Protein AF-A0A4U8Z6E1-F1 (afdb_monomer_lite)

Radius of gyration: 26.39 Å; chains: 1; bounding box: 60×48×76 Å

Foldseek 3Di:
DDPDDDCVPDDDPPVPPDPCDPDPDFDFFDQDPVRDGHGPDDDPCNCPPPPCPPPAACDPPRPVHNDRCAPVPPDDAQEDEAFFAALQVLQVVVVVVVVVPHFAYEFDEWPCLQQLHACPPPVCVVTARHRGYHDNDLVRLLSNCPPPQPVRGYYHYPHDNNCQRVVVSNLVSNPDDDDDPDDDPDDDPPVPPDDDDRDPDDDDDPDDDPCPPPVDDDDDDPDDDDDDDDDPPPDPDPPDDDDD

Secondary structure (DSSP, 8-state):
------GGG----GGGPPP------PPPPEEPTTS-EE-S---GGGGTT-TTTT--TTSTT-TT-SSTTGGGTSPPP-EEEE--S-HHHHHHHHHHHHHTT--EEEEEBPHHHHHT--TT-TTTTTTTTTSSB---SHHHHHHHTTT--GGGSEEEEE-STTHHHHHHHHHHHHS-SS----------TTTTS------S-----SS---GGG-SS---PPPS---------------------

Structure (mmCIF, N/CA/C/O backbone):
data_AF-A0A4U8Z6E1-F1
#
_entry.id   AF-A0A4U8Z6E1-F1
#
loop_
_atom_site.group_PDB
_atom_site.id
_atom_site.type_symbol
_atom_site.label_atom_id
_atom_site.label_alt_id
_atom_site.label_comp_id
_atom_site.label_asym_id
_atom_site.label_entity_id
_atom_site.label_seq_id
_atom_site.pdbx_PDB_ins_code
_atom_site.Cartn_x
_atom_site.Cartn_y
_atom_site.Cartn_z
_atom_site.occupancy
_atom_site.B_iso_or_equiv
_atom_site.auth_seq_id
_atom_site.auth_comp_id
_atom_site.auth_asym_id
_atom_site.auth_atom_id
_atom_site.pdbx_PDB_model_num
ATOM 1 N N . MET A 1 1 ? -11.909 17.102 -27.130 1.00 41.12 1 MET A N 1
ATOM 2 C CA . MET A 1 1 ? -11.230 16.723 -28.389 1.00 41.12 1 MET A CA 1
ATOM 3 C C . MET A 1 1 ? -9.791 16.373 -28.060 1.00 41.12 1 MET A C 1
ATOM 5 O O . MET A 1 1 ? -9.014 17.256 -27.719 1.00 41.12 1 MET A O 1
ATOM 9 N N . THR A 1 2 ? -9.479 15.080 -28.019 1.00 47.12 2 THR A N 1
ATOM 10 C CA . THR A 1 2 ? -8.192 14.560 -27.543 1.00 47.12 2 THR A CA 1
ATOM 11 C C . THR A 1 2 ? -7.113 14.842 -28.587 1.00 47.12 2 THR A C 1
ATOM 13 O O . THR A 1 2 ? -7.215 14.415 -29.730 1.00 47.12 2 THR A O 1
ATOM 16 N N . ARG A 1 3 ? -6.101 15.616 -28.194 1.00 62.72 3 ARG A N 1
ATOM 17 C CA . ARG A 1 3 ? -5.044 16.192 -29.042 1.00 62.72 3 ARG A CA 1
ATOM 18 C C . ARG A 1 3 ? -3.904 15.199 -29.331 1.00 62.72 3 ARG A C 1
ATOM 20 O O . ARG A 1 3 ? -2.751 15.609 -29.402 1.00 62.72 3 ARG A O 1
ATOM 27 N N . ILE A 1 4 ? -4.199 13.901 -29.410 1.00 65.69 4 ILE A N 1
ATOM 28 C CA . ILE A 1 4 ? -3.170 12.873 -29.619 1.00 65.69 4 ILE A CA 1
ATOM 29 C C . ILE A 1 4 ? -2.977 12.706 -31.131 1.00 65.69 4 ILE A C 1
ATOM 31 O O . ILE A 1 4 ? -3.948 12.386 -31.817 1.00 65.69 4 ILE A O 1
ATOM 35 N N . PRO A 1 5 ? -1.770 12.954 -31.671 1.00 70.81 5 PRO A N 1
ATOM 36 C CA . PRO A 1 5 ? -1.500 12.754 -33.087 1.00 70.81 5 PRO A CA 1
ATOM 37 C C . PRO A 1 5 ? -1.670 11.282 -33.466 1.00 70.81 5 PRO A C 1
ATOM 39 O O . PRO A 1 5 ? -1.197 10.395 -32.758 1.00 70.81 5 PRO A O 1
ATOM 42 N N . ASP A 1 6 ? -2.317 11.028 -34.600 1.00 71.94 6 ASP A N 1
ATOM 43 C CA . ASP A 1 6 ? -2.354 9.701 -35.203 1.00 71.94 6 ASP A CA 1
ATOM 44 C C . ASP A 1 6 ? -1.030 9.437 -35.934 1.00 71.94 6 ASP A C 1
ATOM 46 O O . ASP A 1 6 ? -0.724 10.048 -36.961 1.00 71.94 6 ASP A O 1
ATOM 50 N N . PHE A 1 7 ? -0.220 8.545 -35.369 1.00 74.81 7 PHE A N 1
ATOM 51 C CA . PHE A 1 7 ? 1.086 8.177 -35.909 1.00 74.81 7 PHE A CA 1
ATOM 52 C C . PHE A 1 7 ? 1.013 7.062 -36.961 1.00 74.81 7 PHE A C 1
ATOM 54 O O . PHE A 1 7 ? 2.020 6.795 -37.611 1.00 74.81 7 PHE A O 1
ATOM 61 N N . SER A 1 8 ? -0.157 6.454 -37.193 1.00 73.19 8 SER A N 1
ATOM 62 C CA . SER A 1 8 ? -0.330 5.429 -38.235 1.00 73.19 8 SER A CA 1
ATOM 63 C C . SER A 1 8 ? -0.250 6.003 -39.657 1.00 73.19 8 SER A C 1
ATOM 65 O O . SER A 1 8 ? 0.086 5.294 -40.602 1.00 73.19 8 SER A O 1
ATOM 67 N N . THR A 1 9 ? -0.499 7.306 -39.806 1.00 74.31 9 THR A N 1
ATOM 68 C CA . THR A 1 9 ? -0.493 8.023 -41.093 1.00 74.31 9 THR A CA 1
ATOM 69 C C . THR A 1 9 ? 0.794 8.813 -41.345 1.00 74.31 9 THR A C 1
ATOM 71 O O . THR A 1 9 ? 0.994 9.364 -42.430 1.00 74.31 9 THR A O 1
ATOM 74 N N . ARG A 1 10 ? 1.705 8.872 -40.365 1.00 68.38 10 ARG A N 1
ATOM 75 C CA . ARG A 1 10 ? 2.970 9.611 -40.460 1.00 68.38 10 ARG A CA 1
ATOM 76 C C . ARG A 1 10 ? 4.064 8.696 -41.014 1.00 68.38 10 ARG A C 1
ATOM 78 O O . ARG A 1 10 ? 4.597 7.854 -40.300 1.00 68.38 10 ARG A O 1
ATOM 85 N N . ARG A 1 11 ? 4.444 8.890 -42.282 1.00 64.62 11 ARG A N 1
ATOM 86 C CA . ARG A 1 11 ? 5.653 8.269 -42.848 1.00 64.62 11 ARG A CA 1
ATOM 87 C C . ARG A 1 11 ? 6.895 8.830 -42.150 1.00 64.62 11 ARG A C 1
ATOM 89 O O . ARG A 1 11 ? 7.181 10.020 -42.254 1.00 64.62 11 ARG A O 1
ATOM 96 N N . LEU A 1 12 ? 7.621 7.971 -41.438 1.00 62.66 12 LEU A N 1
ATOM 97 C CA . LEU A 1 12 ? 8.979 8.251 -40.981 1.00 62.66 12 LEU A CA 1
ATOM 98 C C . LEU A 1 12 ? 9.920 8.012 -42.169 1.00 62.66 12 LEU A C 1
ATOM 100 O O . LEU A 1 12 ? 10.155 6.866 -42.545 1.00 62.66 12 LEU A O 1
ATOM 104 N N . ASP A 1 13 ? 10.444 9.075 -42.779 1.00 58.69 13 ASP A N 1
ATOM 105 C CA . ASP A 1 13 ? 11.468 8.973 -43.829 1.00 58.69 13 ASP A CA 1
ATOM 106 C C . ASP A 1 13 ? 12.838 8.650 -43.205 1.00 58.69 13 ASP A C 1
ATOM 108 O O . ASP A 1 13 ? 13.747 9.477 -43.149 1.00 58.69 13 ASP A O 1
ATOM 112 N N . ILE A 1 14 ? 12.996 7.413 -42.725 1.00 60.31 14 ILE A N 1
ATOM 113 C CA . ILE A 1 14 ? 14.262 6.897 -42.166 1.00 60.31 14 ILE A CA 1
ATOM 114 C C . ILE A 1 14 ? 15.327 6.729 -43.272 1.00 60.31 14 ILE A C 1
ATOM 116 O O . ILE A 1 14 ? 16.522 6.663 -43.004 1.00 60.31 14 ILE A O 1
ATOM 120 N N . ALA A 1 15 ? 14.907 6.724 -44.543 1.00 54.28 15 ALA A N 1
ATOM 121 C CA . ALA A 1 15 ? 15.772 6.539 -45.709 1.00 54.28 15 ALA A CA 1
ATOM 122 C C . ALA A 1 15 ? 16.702 7.732 -46.013 1.00 54.28 15 ALA A C 1
ATOM 124 O O . ALA A 1 15 ? 17.570 7.621 -46.875 1.00 54.28 15 ALA A O 1
ATOM 125 N N . LYS A 1 16 ? 16.549 8.865 -45.311 1.00 51.25 16 LYS A N 1
ATOM 126 C CA . LYS A 1 16 ? 17.461 10.018 -45.389 1.00 51.25 16 LYS A CA 1
ATOM 127 C C . LYS A 1 16 ? 18.430 10.092 -44.204 1.00 51.25 16 LYS A C 1
ATOM 129 O O . LYS A 1 16 ? 18.938 11.167 -43.892 1.00 51.25 16 LYS A O 1
ATOM 134 N N . ALA A 1 17 ? 18.700 8.967 -43.541 1.00 52.59 17 ALA A N 1
ATOM 135 C 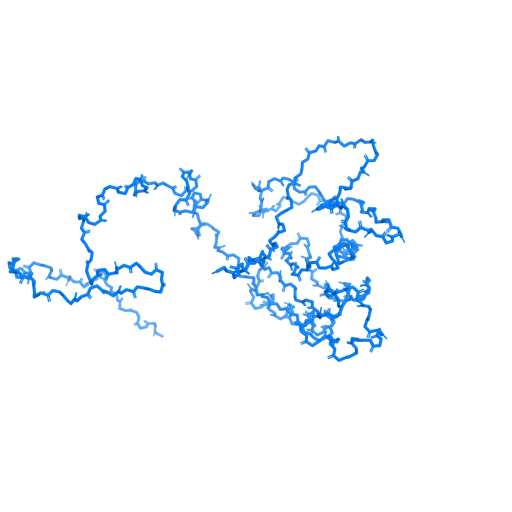CA . ALA A 1 17 ? 19.877 8.860 -42.693 1.00 52.59 17 ALA A CA 1
ATOM 136 C C . ALA A 1 17 ? 21.114 9.036 -43.586 1.00 52.59 17 ALA A C 1
ATOM 138 O O . ALA A 1 17 ? 21.318 8.282 -44.538 1.00 52.59 17 ALA A O 1
ATOM 139 N N . ALA A 1 18 ? 21.898 10.081 -43.316 1.00 52.03 18 ALA A N 1
ATOM 140 C CA . ALA A 1 18 ? 23.203 10.271 -43.932 1.00 52.03 18 ALA A CA 1
ATOM 141 C C . ALA A 1 18 ? 24.018 8.963 -43.833 1.00 52.03 18 ALA A C 1
ATOM 143 O O . ALA A 1 18 ? 23.818 8.210 -42.871 1.00 52.03 18 ALA A O 1
ATOM 144 N N . PRO A 1 19 ? 24.937 8.675 -44.781 1.00 53.16 19 PRO A N 1
ATOM 145 C CA . PRO A 1 19 ? 25.888 7.579 -44.599 1.00 53.16 19 PRO A CA 1
ATOM 146 C C . PRO A 1 19 ? 26.507 7.709 -43.208 1.00 53.16 19 PRO A C 1
ATOM 148 O O . PRO A 1 19 ? 26.670 8.838 -42.746 1.00 53.16 19 PRO A O 1
ATOM 151 N N . ALA A 1 20 ? 26.801 6.581 -42.554 1.00 55.84 20 ALA A N 1
ATOM 152 C CA . ALA A 1 20 ? 27.380 6.507 -41.214 1.00 55.84 20 ALA A CA 1
ATOM 153 C C . ALA A 1 20 ? 28.754 7.208 -41.156 1.00 55.84 20 ALA A C 1
ATOM 155 O O . ALA A 1 20 ? 29.808 6.586 -41.076 1.00 55.84 20 ALA A O 1
ATOM 156 N N . GLY A 1 21 ? 28.748 8.533 -41.255 1.00 49.19 21 GLY A N 1
ATOM 157 C CA . GLY A 1 21 ? 29.844 9.401 -40.914 1.00 49.19 21 GLY A CA 1
ATOM 158 C C . GLY A 1 21 ? 30.014 9.292 -39.416 1.00 49.19 21 GLY A C 1
ATOM 159 O O . GLY A 1 21 ? 29.028 9.261 -38.678 1.00 49.19 21 GLY A O 1
ATOM 160 N N . ARG A 1 22 ? 31.272 9.175 -38.993 1.00 48.94 22 ARG A N 1
ATOM 161 C CA . ARG A 1 22 ? 31.687 9.109 -37.594 1.00 48.94 22 ARG A CA 1
ATOM 162 C C . ARG A 1 22 ? 30.857 10.108 -36.790 1.00 48.94 22 ARG A C 1
ATOM 164 O O . ARG A 1 22 ? 30.995 11.315 -36.984 1.00 48.94 22 ARG A O 1
ATOM 171 N N . LEU A 1 23 ? 29.954 9.585 -35.963 1.00 52.94 23 LEU A N 1
ATOM 172 C CA . LEU A 1 23 ? 29.134 10.403 -35.081 1.00 52.94 23 LEU A CA 1
ATOM 173 C C . LEU A 1 23 ? 30.092 11.302 -34.277 1.00 52.94 23 LEU A C 1
ATOM 175 O O . LEU A 1 23 ? 31.199 10.847 -33.951 1.00 52.94 23 LEU A O 1
ATOM 179 N N . PRO A 1 24 ? 29.747 12.583 -34.040 1.00 51.84 24 PRO A N 1
ATOM 180 C CA . PRO A 1 24 ? 30.608 13.481 -33.277 1.00 51.84 24 PRO A CA 1
ATOM 181 C C . PRO A 1 24 ? 31.018 12.792 -31.975 1.00 51.84 24 PRO A C 1
ATOM 183 O O . PRO A 1 24 ? 30.211 12.055 -31.408 1.00 51.84 24 PRO A O 1
ATOM 186 N N . ALA A 1 25 ? 32.273 12.987 -31.551 1.00 56.88 25 ALA A N 1
ATOM 187 C CA . ALA A 1 25 ? 32.803 12.369 -30.339 1.00 56.88 25 ALA A CA 1
ATOM 188 C C . ALA A 1 25 ? 31.796 12.570 -29.203 1.00 56.88 25 ALA A C 1
ATOM 190 O O . ALA A 1 25 ? 31.504 13.701 -28.813 1.00 56.88 25 ALA A O 1
ATOM 191 N N . PHE A 1 26 ? 31.185 11.470 -28.773 1.00 66.69 26 PHE A N 1
ATOM 192 C CA . PHE A 1 26 ? 30.140 11.523 -27.772 1.00 66.69 26 PHE A CA 1
ATOM 193 C C . PHE A 1 26 ? 30.744 12.014 -26.458 1.00 66.69 26 PHE A C 1
ATOM 195 O O . PHE A 1 26 ? 31.892 11.690 -26.153 1.00 66.69 26 PHE A O 1
ATOM 202 N N . GLY A 1 27 ? 29.989 12.830 -25.719 1.00 68.62 27 GLY A N 1
ATOM 203 C CA . GLY A 1 27 ? 30.428 13.342 -24.421 1.00 68.62 27 GLY A CA 1
ATOM 204 C C . GLY A 1 27 ? 30.802 12.220 -23.449 1.00 68.62 27 GLY A C 1
ATOM 205 O O . GLY A 1 27 ? 30.449 11.056 -23.657 1.00 68.62 27 GLY A O 1
ATOM 206 N N . GLU A 1 28 ? 31.528 12.575 -22.391 1.00 82.31 28 GLU A N 1
ATOM 207 C CA . GLU A 1 28 ? 31.924 11.621 -21.352 1.00 82.31 28 GLU A CA 1
ATOM 208 C C . GLU A 1 28 ? 30.698 10.911 -20.738 1.00 82.31 28 GLU A C 1
ATOM 210 O O . GLU A 1 28 ? 29.631 11.528 -20.623 1.00 82.31 28 GLU A O 1
ATOM 215 N N . PRO A 1 29 ? 30.814 9.622 -20.354 1.00 88.00 29 PRO A N 1
ATOM 216 C CA . PRO A 1 29 ? 29.741 8.910 -19.669 1.00 88.00 29 PRO A CA 1
ATOM 217 C C . PRO A 1 29 ? 29.287 9.651 -18.410 1.00 88.00 29 PRO A C 1
ATOM 219 O O . PRO A 1 29 ? 30.108 10.121 -17.622 1.00 88.00 29 PRO A O 1
ATOM 222 N N . TRP A 1 30 ? 27.976 9.714 -18.189 1.00 94.69 30 TRP A N 1
ATOM 223 C CA . TRP A 1 30 ? 27.440 10.236 -16.937 1.00 94.69 30 TRP A CA 1
ATOM 224 C C . TRP A 1 30 ? 27.550 9.160 -15.856 1.00 94.69 30 TRP A C 1
ATOM 226 O O . TRP A 1 30 ? 27.001 8.072 -16.010 1.00 94.69 30 TRP A O 1
ATOM 236 N N . LEU A 1 31 ? 28.253 9.455 -14.765 1.00 96.56 31 LEU A N 1
ATOM 237 C CA . LEU A 1 31 ? 28.360 8.544 -13.630 1.00 96.56 31 LEU A CA 1
ATOM 238 C C . LEU A 1 31 ? 27.129 8.681 -12.722 1.00 96.56 31 LEU A C 1
ATOM 240 O O . LEU A 1 31 ? 26.853 9.775 -12.218 1.00 96.56 31 LEU A O 1
ATOM 244 N N . THR A 1 32 ? 26.390 7.587 -12.513 1.00 97.19 32 THR A N 1
ATOM 245 C CA . THR A 1 32 ? 25.281 7.576 -11.545 1.00 97.19 32 THR A CA 1
ATOM 246 C C . THR A 1 32 ? 25.795 7.609 -10.104 1.00 97.19 32 THR A C 1
ATOM 248 O O . THR A 1 32 ? 26.986 7.431 -9.846 1.00 97.19 32 THR A O 1
ATOM 251 N N . ALA A 1 33 ? 24.891 7.811 -9.140 1.00 97.56 33 ALA A N 1
ATOM 252 C CA . ALA A 1 33 ? 25.228 7.730 -7.717 1.00 97.56 33 ALA A CA 1
ATOM 253 C C . ALA A 1 33 ? 25.709 6.325 -7.299 1.00 97.56 33 ALA A C 1
ATOM 255 O O . ALA A 1 33 ? 26.442 6.190 -6.326 1.00 97.56 33 ALA A O 1
ATOM 256 N N . GLU A 1 34 ? 25.324 5.293 -8.050 1.00 97.56 34 GLU A N 1
ATOM 257 C CA . GLU A 1 34 ? 25.764 3.904 -7.897 1.00 97.56 34 GLU A CA 1
ATOM 258 C C . GLU A 1 34 ? 27.113 3.619 -8.577 1.00 97.56 34 GLU A C 1
ATOM 260 O O . GLU A 1 34 ? 27.499 2.460 -8.696 1.00 97.56 34 GLU A O 1
ATOM 265 N N . GLU A 1 35 ? 27.813 4.653 -9.052 1.00 96.88 35 GLU A N 1
ATOM 266 C CA . GLU A 1 35 ? 29.108 4.543 -9.735 1.00 96.88 35 GLU A CA 1
ATOM 267 C C . GLU A 1 35 ? 29.041 3.746 -11.052 1.00 96.88 35 GLU A C 1
ATOM 269 O O . GLU A 1 35 ? 30.033 3.187 -11.523 1.00 96.88 35 GLU A O 1
ATOM 274 N N . ILE A 1 36 ? 27.868 3.730 -11.695 1.00 96.25 36 ILE A N 1
ATOM 275 C CA . ILE A 1 36 ? 27.666 3.074 -12.988 1.00 96.25 36 ILE A CA 1
ATOM 276 C C . ILE A 1 36 ? 27.831 4.118 -14.102 1.00 96.25 36 ILE A C 1
ATOM 278 O O . ILE A 1 36 ? 27.068 5.087 -14.149 1.00 96.25 36 ILE A O 1
ATOM 282 N N . PRO A 1 37 ? 28.803 3.961 -15.020 1.00 95.62 37 PRO A N 1
ATOM 283 C CA . PRO A 1 37 ? 28.967 4.882 -16.137 1.00 95.62 37 PRO A CA 1
ATOM 284 C C . PRO A 1 37 ? 27.873 4.650 -17.188 1.00 95.62 37 PRO A C 1
ATOM 286 O O . PRO A 1 37 ? 27.827 3.610 -17.849 1.00 95.62 37 PRO A O 1
ATOM 289 N N . VAL A 1 38 ? 26.999 5.637 -17.378 1.00 95.44 38 VAL A N 1
ATOM 290 C CA . VAL A 1 38 ? 25.929 5.610 -18.381 1.00 95.44 38 VAL A CA 1
ATOM 291 C C . VAL A 1 38 ? 26.446 6.200 -19.687 1.00 95.44 38 VAL A C 1
ATOM 293 O O . VAL A 1 38 ? 26.817 7.376 -19.757 1.00 95.44 38 VAL A O 1
ATOM 296 N N . LYS A 1 39 ? 26.460 5.385 -20.744 1.00 91.62 39 LYS A N 1
ATOM 297 C CA . LYS A 1 39 ? 26.831 5.837 -22.088 1.00 91.62 39 LYS A CA 1
ATOM 298 C C . LYS A 1 39 ? 25.767 6.814 -22.610 1.00 91.62 39 LYS A C 1
ATOM 300 O O . LYS A 1 39 ? 24.578 6.597 -22.385 1.00 91.62 39 LYS A O 1
ATOM 305 N N . PRO A 1 40 ? 26.147 7.855 -23.364 1.00 89.44 40 PRO A N 1
ATOM 306 C CA . PRO A 1 40 ? 25.182 8.789 -23.949 1.00 89.44 40 PRO A CA 1
ATOM 307 C C . PRO A 1 40 ? 24.284 8.144 -25.020 1.00 89.44 40 PRO A C 1
ATOM 309 O O . PRO A 1 40 ? 23.201 8.656 -25.296 1.00 89.44 40 PRO A O 1
ATOM 312 N N . ILE A 1 41 ? 24.723 7.035 -25.629 1.00 88.56 41 ILE A N 1
ATOM 313 C CA . ILE A 1 41 ? 23.973 6.241 -26.610 1.00 88.56 41 ILE A CA 1
ATOM 314 C C . ILE A 1 41 ? 24.288 4.758 -26.381 1.00 88.56 41 ILE A C 1
ATOM 316 O O . ILE A 1 41 ? 25.440 4.415 -26.117 1.00 88.56 41 ILE A O 1
ATOM 320 N N . TYR A 1 42 ? 23.269 3.906 -26.524 1.00 89.44 42 TYR A N 1
ATOM 321 C CA . TYR A 1 42 ? 23.380 2.445 -26.510 1.00 89.44 42 TYR A CA 1
ATOM 322 C C . TYR A 1 42 ? 22.937 1.868 -27.864 1.00 89.44 42 TYR A C 1
ATOM 324 O O . TYR A 1 42 ? 21.938 2.318 -28.433 1.00 89.44 42 TYR A O 1
ATOM 332 N N . GLY A 1 43 ? 23.673 0.886 -28.380 1.00 89.81 43 GLY A N 1
ATOM 333 C CA . GLY A 1 43 ? 23.416 0.166 -29.628 1.00 89.81 43 GLY A CA 1
ATOM 334 C C . GLY A 1 43 ? 23.196 -1.341 -29.422 1.00 89.81 43 GLY A C 1
ATOM 335 O O . GLY A 1 43 ? 23.157 -1.815 -28.288 1.00 89.81 43 GLY A O 1
ATOM 336 N N . PRO A 1 44 ? 23.023 -2.115 -30.511 1.00 91.12 44 PRO A N 1
ATOM 337 C CA . PRO A 1 44 ? 22.843 -3.567 -30.437 1.00 91.12 44 PRO A CA 1
ATOM 338 C C . PRO A 1 44 ? 23.975 -4.292 -29.696 1.00 91.12 44 PRO A C 1
ATOM 340 O O . PRO A 1 44 ? 23.672 -5.139 -28.862 1.00 91.12 44 PRO A O 1
ATOM 343 N N . ASP A 1 45 ? 25.229 -3.895 -29.928 1.00 91.88 45 ASP A N 1
ATOM 344 C CA . ASP A 1 45 ? 26.430 -4.493 -29.319 1.00 91.88 45 ASP A CA 1
ATOM 345 C C . ASP A 1 45 ? 26.455 -4.349 -27.784 1.00 91.88 45 ASP A C 1
ATOM 347 O O . ASP A 1 45 ? 27.077 -5.138 -27.082 1.00 91.88 45 ASP A O 1
ATOM 351 N N . ASP A 1 46 ? 25.733 -3.372 -27.219 1.00 91.44 46 ASP A N 1
ATOM 352 C CA . ASP A 1 46 ? 25.617 -3.213 -25.762 1.00 91.44 46 ASP A CA 1
ATOM 353 C C . ASP A 1 46 ? 24.744 -4.296 -25.101 1.00 91.44 46 ASP A C 1
ATOM 355 O O . ASP A 1 46 ? 24.642 -4.346 -23.874 1.00 91.44 46 ASP A O 1
ATOM 359 N N . ARG A 1 47 ? 24.090 -5.155 -25.896 1.00 91.31 47 ARG A N 1
ATOM 360 C CA . ARG A 1 47 ? 23.334 -6.322 -25.415 1.00 91.31 47 ARG A CA 1
ATOM 361 C C . ARG A 1 47 ? 24.186 -7.588 -25.354 1.00 91.31 47 ARG A C 1
ATOM 363 O O . ARG A 1 47 ? 23.722 -8.583 -24.793 1.00 91.31 47 ARG A O 1
ATOM 370 N N . ASP A 1 48 ? 25.383 -7.569 -25.932 1.00 91.62 48 ASP A N 1
ATOM 371 C CA . ASP A 1 48 ? 26.234 -8.747 -26.025 1.00 91.62 48 ASP A CA 1
ATOM 372 C C . ASP A 1 48 ? 26.651 -9.230 -24.630 1.00 91.62 48 ASP A C 1
ATOM 374 O O . ASP A 1 48 ? 27.064 -8.457 -23.767 1.00 91.62 48 ASP A O 1
ATOM 378 N N . GLY A 1 49 ? 26.523 -10.538 -24.396 1.00 88.94 49 GLY A N 1
ATOM 379 C CA . GLY A 1 49 ? 26.868 -11.164 -23.116 1.00 88.94 49 GLY A CA 1
ATOM 380 C C . GLY A 1 49 ? 25.790 -11.084 -22.028 1.00 88.94 49 GLY A C 1
ATOM 381 O O . GLY A 1 49 ? 26.002 -11.625 -20.945 1.00 88.94 49 GLY A O 1
ATOM 382 N N . LEU A 1 50 ? 24.630 -10.473 -22.294 1.00 91.44 50 LEU A N 1
ATOM 383 C CA . LEU A 1 50 ? 23.483 -10.520 -21.383 1.00 91.44 50 LEU A CA 1
ATOM 384 C C . LEU A 1 50 ? 22.725 -11.853 -21.545 1.00 91.44 50 LEU A C 1
ATOM 386 O O . LEU A 1 50 ? 22.178 -12.148 -22.606 1.00 91.44 50 LEU A O 1
ATOM 390 N N . ASP A 1 51 ? 22.646 -12.653 -20.484 1.00 88.19 51 ASP A N 1
ATOM 391 C CA . ASP A 1 51 ? 22.068 -14.010 -20.487 1.00 88.19 51 ASP A CA 1
ATOM 392 C C . ASP A 1 51 ? 20.534 -14.052 -20.312 1.00 88.19 51 ASP A C 1
ATOM 394 O O . ASP A 1 51 ? 19.901 -15.088 -20.512 1.00 88.19 51 ASP A O 1
ATOM 398 N N . PHE A 1 52 ? 19.911 -12.921 -19.975 1.00 87.12 52 PHE A N 1
ATOM 399 C CA . PHE A 1 52 ? 18.477 -12.814 -19.666 1.00 87.12 52 PHE A CA 1
ATOM 400 C C . PHE A 1 52 ? 17.633 -12.143 -20.761 1.00 87.12 52 PHE A C 1
ATOM 402 O O . PHE A 1 52 ? 16.431 -11.921 -20.572 1.00 87.12 52 PHE A O 1
ATOM 409 N N . VAL A 1 53 ? 18.237 -11.793 -21.896 1.00 88.12 53 VAL A N 1
ATOM 410 C CA . VAL A 1 53 ? 17.609 -10.970 -22.945 1.00 88.12 53 VAL A CA 1
ATOM 411 C C . VAL A 1 53 ? 16.386 -11.647 -23.568 1.00 88.12 53 VAL A C 1
ATOM 413 O O . VAL A 1 53 ? 15.369 -10.988 -23.791 1.00 88.12 53 VAL A O 1
ATOM 416 N N . ASP A 1 54 ? 16.460 -12.962 -23.766 1.00 89.75 54 ASP A N 1
ATOM 417 C CA . ASP A 1 54 ? 15.402 -13.774 -24.381 1.00 89.75 54 ASP A CA 1
ATOM 418 C C . ASP A 1 54 ? 14.508 -14.478 -23.344 1.00 89.75 54 ASP A C 1
ATOM 420 O O . ASP A 1 54 ? 13.811 -15.450 -23.641 1.00 89.75 54 ASP A O 1
ATOM 424 N N . SER A 1 55 ? 14.508 -13.988 -22.099 1.00 93.69 55 SER A N 1
ATOM 425 C CA . SER A 1 55 ? 13.650 -14.519 -21.038 1.00 93.69 55 SER A CA 1
ATOM 426 C C . SER A 1 55 ? 12.164 -14.183 -21.243 1.00 93.69 55 SER A C 1
ATOM 428 O O . SER A 1 55 ? 11.783 -13.253 -21.971 1.00 93.69 55 SER A O 1
ATOM 430 N N . TYR A 1 56 ? 11.306 -14.931 -20.542 1.00 95.56 56 TYR A N 1
ATOM 431 C CA . TYR A 1 56 ? 9.854 -14.739 -20.518 1.00 95.56 56 TYR A CA 1
ATOM 432 C C . TYR A 1 56 ? 9.377 -14.297 -19.125 1.00 95.56 56 TYR A C 1
ATOM 434 O O . TYR A 1 56 ? 9.937 -14.736 -18.117 1.00 95.56 56 TYR A O 1
ATOM 442 N N . PRO A 1 57 ? 8.333 -13.450 -19.033 1.00 96.44 57 PRO A N 1
ATOM 443 C CA . PRO A 1 57 ? 7.694 -13.150 -17.754 1.00 96.44 57 PRO A CA 1
ATOM 444 C C . PRO A 1 57 ? 7.105 -14.428 -17.133 1.00 96.44 57 PRO A C 1
ATOM 446 O O . PRO A 1 57 ? 6.606 -15.304 -17.839 1.00 96.44 57 PRO A O 1
ATOM 449 N N . GLY A 1 58 ? 7.150 -14.541 -15.807 1.00 94.25 58 GLY A N 1
ATOM 450 C CA . GLY A 1 58 ? 6.642 -15.706 -15.076 1.00 94.25 58 GLY A CA 1
ATOM 451 C C . GLY A 1 58 ? 7.536 -16.948 -15.104 1.00 94.25 58 GLY A C 1
ATOM 452 O O . GLY A 1 58 ? 7.139 -17.971 -14.551 1.00 94.25 58 GLY A O 1
ATOM 453 N N . LEU A 1 59 ? 8.732 -16.872 -15.695 1.00 93.75 59 LEU A N 1
ATOM 454 C CA . LEU A 1 59 ? 9.750 -17.924 -15.637 1.00 93.75 59 LEU A CA 1
ATOM 455 C C . LEU A 1 59 ? 11.005 -17.405 -14.934 1.00 93.75 59 LEU A C 1
ATOM 457 O O . LEU A 1 59 ? 11.395 -16.253 -15.125 1.00 93.75 59 LEU A O 1
ATOM 461 N N . ALA A 1 60 ? 11.645 -18.257 -14.128 1.00 92.94 60 ALA A N 1
ATOM 462 C CA . ALA A 1 60 ? 12.884 -17.907 -13.441 1.00 92.94 60 ALA A CA 1
ATOM 463 C C . ALA A 1 60 ? 13.973 -17.494 -14.460 1.00 92.94 60 ALA A C 1
ATOM 465 O O . ALA A 1 60 ? 14.063 -18.116 -15.520 1.00 92.94 60 ALA A O 1
ATOM 466 N N . PRO A 1 61 ? 14.789 -16.461 -14.169 1.00 92.44 61 PRO A N 1
ATOM 467 C CA . PRO A 1 61 ? 14.908 -15.737 -12.896 1.00 92.44 61 PRO A CA 1
ATOM 468 C C . PRO A 1 61 ? 13.961 -14.523 -12.763 1.00 92.44 61 PRO A C 1
ATOM 470 O O . PRO A 1 61 ? 14.209 -13.631 -11.960 1.00 92.44 61 PRO A O 1
ATOM 473 N N . PHE A 1 62 ? 12.865 -14.482 -13.528 1.00 94.81 62 PHE A N 1
ATOM 474 C CA . PHE A 1 62 ? 11.792 -13.482 -13.440 1.00 94.81 62 PHE A CA 1
ATOM 475 C C . PHE A 1 62 ? 12.204 -12.043 -13.787 1.00 94.81 62 PHE A C 1
ATOM 477 O O . PHE A 1 62 ? 11.506 -11.102 -13.410 1.00 94.81 62 PHE A O 1
ATOM 484 N N . VAL A 1 63 ? 13.279 -11.857 -14.569 1.00 95.06 63 VAL A N 1
ATOM 485 C CA . VAL A 1 63 ? 13.776 -10.529 -15.001 1.00 95.06 63 VAL A CA 1
ATOM 486 C C . VAL A 1 63 ? 12.671 -9.672 -15.629 1.00 95.06 63 VAL A C 1
ATOM 488 O O . VAL A 1 63 ? 12.624 -8.461 -15.434 1.00 95.06 63 VAL A O 1
ATOM 491 N N . ARG A 1 64 ? 11.740 -10.301 -16.357 1.00 94.44 64 ARG A N 1
ATOM 492 C CA . ARG A 1 64 ? 10.637 -9.618 -17.059 1.00 94.44 64 ARG A CA 1
ATOM 493 C C . ARG A 1 64 ? 9.322 -9.579 -16.281 1.00 94.44 64 ARG A C 1
ATOM 495 O O . ARG A 1 64 ? 8.309 -9.134 -16.817 1.00 94.44 64 ARG A O 1
ATOM 502 N N . GLY A 1 65 ? 9.336 -10.025 -15.029 1.00 94.81 65 GLY A N 1
ATOM 503 C CA . GLY A 1 65 ? 8.204 -9.987 -14.114 1.00 94.81 65 GLY A CA 1
ATOM 504 C C . GLY A 1 65 ? 7.829 -11.363 -13.550 1.00 94.81 65 GLY A C 1
ATOM 505 O O . GLY A 1 65 ? 8.085 -12.389 -14.185 1.00 94.81 65 GLY A O 1
ATOM 506 N N . PRO A 1 66 ? 7.195 -11.398 -12.364 1.00 95.56 66 PRO A N 1
ATOM 507 C CA . PRO A 1 66 ? 6.855 -12.639 -11.666 1.00 95.56 66 PRO A CA 1
ATOM 508 C C . PRO A 1 66 ? 5.673 -13.407 -12.273 1.00 95.56 66 PRO A C 1
ATOM 510 O O . PRO A 1 66 ? 5.514 -14.587 -11.978 1.00 95.56 66 PRO A O 1
ATOM 513 N N . TYR A 1 67 ? 4.839 -12.776 -13.109 1.00 94.25 67 TYR A N 1
ATOM 514 C CA . TYR A 1 67 ? 3.614 -13.387 -13.641 1.00 94.25 67 TYR A CA 1
ATOM 515 C C . TYR A 1 67 ? 3.603 -13.391 -15.175 1.00 94.25 67 TYR A C 1
ATOM 517 O O . TYR A 1 67 ? 3.917 -12.359 -15.763 1.00 94.25 67 TYR A O 1
ATOM 525 N N . PRO A 1 68 ? 3.168 -14.475 -15.851 1.00 96.50 68 PRO A N 1
ATOM 526 C CA . PRO A 1 68 ? 3.249 -14.587 -17.313 1.00 96.50 68 PRO A CA 1
ATOM 527 C C . PRO A 1 68 ? 2.543 -13.479 -18.102 1.00 96.50 68 PRO A C 1
ATOM 529 O O . PRO A 1 68 ? 3.021 -13.055 -19.148 1.00 96.50 68 PRO A O 1
ATOM 532 N N . THR A 1 69 ? 1.403 -12.989 -17.611 1.00 96.38 69 THR A N 1
ATOM 533 C CA . THR A 1 69 ? 0.610 -11.961 -18.308 1.00 96.38 69 THR A CA 1
ATOM 534 C C . THR A 1 69 ? 0.826 -10.555 -17.760 1.00 96.38 69 THR A C 1
ATOM 536 O O . THR A 1 69 ? 0.310 -9.601 -18.339 1.00 96.38 69 THR A O 1
ATOM 539 N N . MET A 1 70 ? 1.537 -10.418 -16.632 1.00 96.19 70 MET A N 1
ATOM 540 C CA . MET A 1 70 ? 1.698 -9.167 -15.881 1.00 96.19 70 MET A CA 1
ATOM 541 C C . MET A 1 70 ? 0.411 -8.314 -15.901 1.00 96.19 70 MET A C 1
ATOM 543 O O . MET A 1 70 ? -0.675 -8.800 -15.579 1.00 96.19 70 MET A O 1
ATOM 547 N N . TYR A 1 71 ? 0.522 -7.056 -16.331 1.00 96.50 71 TYR A N 1
ATOM 548 C CA . TYR A 1 71 ? -0.547 -6.066 -16.283 1.00 96.50 71 TYR A CA 1
ATOM 549 C C . TYR A 1 71 ? -1.551 -6.145 -17.439 1.00 96.50 71 TYR A C 1
ATOM 551 O O . TYR A 1 71 ? -2.470 -5.332 -17.473 1.00 96.50 71 TYR A O 1
ATOM 559 N N . VAL A 1 72 ? -1.412 -7.104 -18.366 1.00 95.19 72 VAL A N 1
ATOM 560 C CA . VAL A 1 72 ? -2.351 -7.271 -19.493 1.00 95.19 72 VAL A CA 1
ATOM 561 C C . VAL A 1 72 ? -3.748 -7.629 -18.984 1.00 95.19 72 VAL A C 1
ATOM 563 O O . VAL A 1 72 ? -4.731 -7.038 -19.420 1.00 95.19 72 VAL A O 1
ATOM 566 N N . ASN A 1 73 ? -3.828 -8.559 -18.026 1.00 91.31 73 ASN A N 1
ATOM 567 C CA . ASN A 1 73 ? -5.102 -9.029 -17.469 1.00 91.31 73 ASN A CA 1
ATOM 568 C C . ASN A 1 73 ? -5.398 -8.430 -16.088 1.00 91.31 73 ASN A C 1
ATOM 570 O O . ASN A 1 73 ? -6.560 -8.254 -15.725 1.00 91.31 73 ASN A O 1
ATOM 574 N N . GLN A 1 74 ? -4.354 -8.132 -15.309 1.00 88.56 74 GLN A N 1
ATOM 575 C CA . GLN A 1 74 ? -4.483 -7.662 -13.934 1.00 88.56 74 GLN A CA 1
ATOM 576 C C . GLN A 1 74 ? -3.473 -6.537 -13.669 1.00 88.56 74 GLN A C 1
ATOM 578 O O . GLN A 1 74 ? -2.294 -6.818 -13.450 1.00 88.56 74 GLN A O 1
ATOM 583 N N . PRO A 1 75 ? -3.896 -5.258 -13.696 1.00 91.69 75 PRO A N 1
ATOM 584 C CA . PRO A 1 75 ? -3.001 -4.146 -13.394 1.00 91.69 75 PRO A CA 1
ATOM 585 C C . PRO A 1 75 ? -2.531 -4.208 -11.938 1.00 91.69 75 PRO A C 1
ATOM 587 O O . PRO A 1 75 ? -3.151 -4.864 -11.095 1.00 91.69 75 PRO A O 1
ATOM 590 N N . TRP A 1 76 ? -1.454 -3.487 -11.626 1.00 90.38 76 TRP A N 1
ATOM 591 C CA . TRP A 1 76 ? -0.994 -3.362 -10.246 1.00 90.38 76 TRP A CA 1
ATOM 592 C C . TRP A 1 76 ? -2.088 -2.760 -9.350 1.00 90.38 76 TRP A C 1
ATOM 594 O O . TRP A 1 76 ? -2.904 -1.932 -9.768 1.00 90.38 76 TRP A O 1
ATOM 604 N N . THR A 1 77 ? -2.102 -3.175 -8.086 1.00 84.88 77 THR A N 1
ATOM 605 C CA . THR A 1 77 ? -3.071 -2.671 -7.114 1.00 84.88 77 THR A CA 1
ATOM 606 C C . THR A 1 77 ? -2.746 -1.227 -6.753 1.00 84.88 77 THR A C 1
ATOM 608 O O . THR A 1 77 ? -1.682 -0.936 -6.210 1.00 84.88 77 THR A O 1
ATOM 611 N N . ILE A 1 78 ? -3.695 -0.318 -6.979 1.00 83.62 78 ILE A N 1
ATOM 612 C CA . ILE A 1 78 ? -3.639 1.029 -6.408 1.00 83.62 78 ILE A CA 1
ATOM 613 C C . ILE A 1 78 ? -3.954 0.907 -4.915 1.00 83.62 78 ILE A C 1
ATOM 615 O O . ILE A 1 78 ? -5.114 0.741 -4.521 1.00 83.62 78 ILE A O 1
ATOM 619 N N . ARG A 1 79 ? -2.903 0.953 -4.095 1.00 87.12 79 ARG A N 1
ATOM 620 C CA . ARG A 1 79 ? -2.973 0.859 -2.637 1.00 87.12 79 ARG A CA 1
ATOM 621 C C . ARG A 1 79 ? -2.367 2.118 -2.026 1.00 87.12 79 ARG A C 1
ATOM 623 O O . ARG A 1 79 ? -1.153 2.223 -1.896 1.00 87.12 79 ARG A O 1
ATOM 630 N N . GLN A 1 80 ? -3.219 3.076 -1.673 1.00 85.12 80 GLN A N 1
ATOM 631 C CA . GLN A 1 80 ? -2.771 4.299 -1.015 1.00 85.12 80 GLN A CA 1
ATOM 632 C C . GLN A 1 80 ? -2.547 4.029 0.470 1.00 85.12 80 GLN A C 1
ATOM 634 O O . GLN A 1 80 ? -3.399 3.431 1.134 1.00 85.12 80 GLN A O 1
ATOM 639 N N . TYR A 1 81 ? -1.386 4.459 0.955 1.00 86.94 81 TYR A N 1
ATOM 640 C CA . TYR A 1 81 ? -1.059 4.462 2.371 1.00 86.94 81 TYR A CA 1
ATOM 641 C C . TYR A 1 81 ? -1.720 5.653 3.044 1.00 86.94 81 TYR A C 1
ATOM 643 O O . TYR A 1 81 ? -1.520 6.789 2.617 1.00 86.94 81 TYR A O 1
ATOM 651 N N . ALA A 1 82 ? -2.545 5.382 4.051 1.00 80.81 82 ALA A N 1
ATOM 652 C CA . ALA A 1 82 ? -3.300 6.409 4.738 1.00 80.81 82 ALA A CA 1
ATOM 653 C C . ALA A 1 82 ? -3.675 5.992 6.160 1.00 80.81 82 ALA A C 1
ATOM 655 O O . ALA A 1 82 ? -3.805 4.813 6.478 1.00 80.81 82 ALA A O 1
ATOM 656 N N . GLY A 1 83 ? -3.868 7.001 6.991 1.00 73.94 83 GLY A N 1
ATOM 657 C CA . GLY A 1 83 ? -4.283 6.908 8.381 1.00 73.94 83 GLY A CA 1
ATOM 658 C C . GLY A 1 83 ? -3.882 8.215 9.042 1.00 73.94 83 GLY A C 1
ATOM 659 O O . GLY A 1 83 ? -2.759 8.673 8.849 1.00 73.94 83 GLY A O 1
ATOM 660 N N . PHE A 1 84 ? -4.817 8.863 9.721 1.00 78.75 84 PHE A N 1
ATOM 661 C CA . PHE A 1 84 ? -4.566 10.085 10.476 1.00 78.75 84 PHE A CA 1
ATOM 662 C C . PHE A 1 84 ? -5.689 10.284 11.487 1.00 78.75 84 PHE A C 1
ATOM 664 O O . PHE A 1 84 ? -6.835 9.909 11.224 1.00 78.75 84 PHE A O 1
ATOM 671 N N . SER A 1 85 ? -5.369 10.922 12.609 1.00 85.69 85 SER A N 1
ATOM 672 C CA . SER A 1 85 ? -6.331 11.294 13.639 1.00 85.69 85 SER A CA 1
ATOM 673 C C . SER A 1 85 ? -7.112 10.084 14.180 1.00 85.69 85 SER A C 1
ATOM 675 O O . SER A 1 85 ? -6.515 9.088 14.592 1.00 85.69 85 SER A O 1
ATOM 677 N N . THR A 1 86 ? -8.439 10.174 14.217 1.00 89.75 86 THR A N 1
ATOM 678 C CA . THR A 1 86 ? -9.330 9.167 14.795 1.00 89.75 86 THR A CA 1
ATOM 679 C C . THR A 1 86 ? -9.643 8.020 13.829 1.00 89.75 86 THR A C 1
ATOM 681 O O . THR A 1 86 ? -9.442 8.103 12.608 1.00 89.75 86 THR A O 1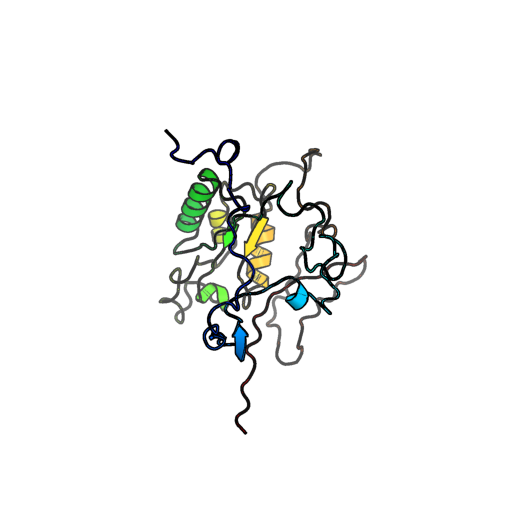
ATOM 684 N N . ALA A 1 87 ? -10.180 6.924 14.373 1.00 90.94 87 ALA A N 1
ATOM 685 C CA . ALA A 1 87 ? -10.663 5.803 13.575 1.00 90.94 87 ALA A CA 1
ATOM 686 C C . ALA A 1 87 ? -11.845 6.202 12.673 1.00 90.94 87 ALA A C 1
ATOM 688 O O . ALA A 1 87 ? -11.949 5.712 11.546 1.00 90.94 87 ALA A O 1
ATOM 689 N N . GLU A 1 88 ? -12.701 7.118 13.128 1.00 92.19 88 GLU A N 1
ATOM 690 C CA . GLU A 1 88 ? -13.823 7.687 12.381 1.00 92.19 88 GLU A CA 1
ATOM 691 C C . GLU A 1 88 ? -13.344 8.486 11.163 1.00 92.19 88 GLU A C 1
ATOM 693 O O . GLU A 1 88 ? -13.809 8.246 10.043 1.00 92.19 88 GLU A O 1
ATOM 698 N N . ASP A 1 89 ? -12.385 9.394 11.357 1.00 90.06 89 ASP A N 1
ATOM 699 C CA . ASP A 1 89 ? -11.846 10.236 10.284 1.00 90.06 89 ASP A CA 1
ATOM 700 C C . ASP A 1 89 ? -11.125 9.395 9.230 1.00 90.06 89 ASP A C 1
ATOM 702 O O . ASP A 1 89 ? -11.341 9.557 8.019 1.00 90.06 89 ASP A O 1
ATOM 706 N N . SER A 1 90 ? -10.328 8.428 9.691 1.00 92.12 90 SER A N 1
ATOM 707 C CA . SER A 1 90 ? -9.651 7.465 8.827 1.00 92.12 90 SER A CA 1
ATOM 708 C C . SER A 1 90 ? -10.649 6.588 8.060 1.00 92.12 90 SER A C 1
ATOM 710 O O . SER A 1 90 ? -10.494 6.405 6.851 1.00 92.12 90 SER A O 1
ATOM 712 N N . ASN A 1 91 ? -11.727 6.111 8.694 1.00 94.00 91 ASN A N 1
ATOM 713 C CA . ASN A 1 91 ? -12.787 5.363 8.009 1.00 94.00 91 ASN A CA 1
ATOM 714 C C . ASN A 1 91 ? -13.468 6.200 6.915 1.00 94.00 91 ASN A C 1
ATOM 716 O O . ASN A 1 91 ? -13.620 5.741 5.777 1.00 94.00 91 ASN A O 1
ATOM 720 N N . ALA A 1 92 ? -13.853 7.437 7.234 1.00 93.31 92 ALA A N 1
ATOM 721 C CA . ALA A 1 92 ? -14.482 8.345 6.282 1.00 93.31 92 ALA A CA 1
ATOM 722 C C . ALA A 1 92 ? -13.556 8.634 5.091 1.00 93.31 92 ALA A C 1
ATOM 724 O O . ALA A 1 92 ? -14.003 8.692 3.941 1.00 93.31 92 ALA A O 1
ATOM 725 N N . PHE A 1 93 ? -12.254 8.776 5.340 1.00 91.25 93 PHE A N 1
ATOM 726 C CA . PHE A 1 93 ? -11.242 8.896 4.297 1.00 91.25 93 PHE A CA 1
ATOM 727 C C . PHE A 1 93 ? -11.155 7.636 3.422 1.00 91.25 93 PHE A C 1
ATOM 729 O O . PHE A 1 93 ? -11.265 7.737 2.199 1.00 91.25 93 PHE A O 1
ATOM 736 N N . TYR A 1 94 ? -11.063 6.443 4.017 1.00 92.19 94 TYR A N 1
ATOM 737 C CA . TYR A 1 94 ? -11.017 5.185 3.266 1.00 92.19 94 TYR A CA 1
ATOM 738 C C . TYR A 1 94 ? -12.239 5.004 2.373 1.00 92.19 94 TYR A C 1
ATOM 740 O O . TYR A 1 94 ? -12.100 4.682 1.196 1.00 92.19 94 TYR A O 1
ATOM 748 N N . ARG A 1 95 ? -13.442 5.263 2.890 1.00 91.69 95 ARG A N 1
ATOM 749 C CA . ARG A 1 95 ? -14.681 5.135 2.115 1.00 91.69 95 ARG A CA 1
ATOM 750 C C . ARG A 1 95 ? -14.729 6.104 0.934 1.00 91.69 95 ARG A C 1
ATOM 752 O O . ARG A 1 95 ? -15.158 5.699 -0.145 1.00 91.69 95 ARG A O 1
ATOM 759 N N .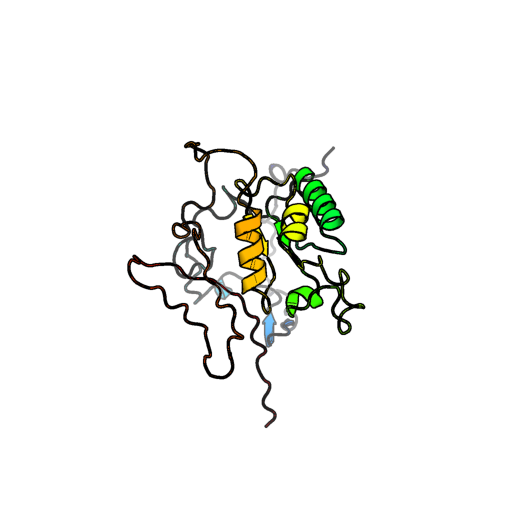 ARG A 1 96 ? -14.252 7.344 1.105 1.00 92.44 96 ARG A N 1
ATOM 760 C CA . ARG A 1 96 ? -14.126 8.313 0.001 1.00 92.44 96 ARG A CA 1
ATOM 761 C C . ARG A 1 96 ? -13.180 7.806 -1.084 1.00 92.44 96 ARG A C 1
ATOM 763 O O . ARG A 1 96 ? -13.536 7.849 -2.258 1.00 92.44 96 ARG A O 1
ATOM 770 N N . ASN A 1 97 ? -12.025 7.264 -0.710 1.00 89.19 97 ASN A N 1
ATOM 771 C CA . ASN A 1 97 ? -11.071 6.768 -1.699 1.00 89.19 97 ASN A CA 1
ATOM 772 C C . ASN A 1 97 ? -11.543 5.490 -2.396 1.00 89.19 97 ASN A C 1
ATOM 774 O O . ASN A 1 97 ? -11.332 5.333 -3.597 1.00 89.19 97 ASN A O 1
ATOM 778 N N . LEU A 1 98 ? -12.202 4.586 -1.667 1.00 87.62 98 LEU A N 1
ATOM 779 C CA . LEU A 1 98 ? -12.826 3.396 -2.248 1.00 87.62 98 LEU A CA 1
ATOM 780 C C . LEU A 1 98 ? -13.894 3.798 -3.276 1.00 87.62 98 LEU A C 1
ATOM 782 O O . LEU A 1 98 ? -13.910 3.260 -4.380 1.00 87.62 98 LEU A O 1
ATOM 786 N N . ALA A 1 99 ? -14.725 4.800 -2.964 1.00 90.12 99 ALA A N 1
ATOM 787 C CA . ALA A 1 99 ? -15.690 5.358 -3.913 1.00 90.12 99 ALA A CA 1
ATOM 788 C C . ALA A 1 99 ? -15.017 6.018 -5.135 1.00 90.12 99 ALA A C 1
ATOM 790 O O . ALA A 1 99 ? -15.580 6.000 -6.226 1.00 90.12 99 ALA A O 1
ATOM 791 N N . ALA A 1 100 ? -13.800 6.547 -4.973 1.00 89.94 100 ALA A N 1
ATOM 792 C CA . ALA A 1 100 ? -12.979 7.105 -6.049 1.00 89.94 100 ALA A CA 1
ATOM 793 C C . ALA A 1 100 ? -12.141 6.056 -6.818 1.00 89.94 100 ALA A C 1
ATOM 795 O O . ALA A 1 100 ? -11.365 6.424 -7.700 1.00 89.94 100 ALA A O 1
ATOM 796 N N . GLY A 1 101 ? -12.288 4.757 -6.520 1.00 84.56 101 GLY A N 1
ATOM 797 C CA . GLY A 1 101 ? -11.667 3.663 -7.276 1.00 84.56 101 GLY A CA 1
ATOM 798 C C . GLY A 1 101 ? -10.423 3.025 -6.647 1.00 84.56 101 GLY A C 1
ATOM 799 O O . GLY A 1 101 ? -9.779 2.196 -7.297 1.00 84.56 101 GLY A O 1
ATOM 800 N N . GLN A 1 102 ? -10.072 3.355 -5.398 1.00 83.81 102 GLN A N 1
ATOM 801 C CA . GLN A 1 102 ? -9.051 2.611 -4.648 1.00 83.81 102 GLN A CA 1
ATOM 802 C C . GLN A 1 102 ? -9.493 1.146 -4.471 1.00 83.81 102 GLN A C 1
ATOM 804 O O . GLN A 1 102 ? -10.640 0.878 -4.125 1.00 83.81 102 GLN A O 1
ATOM 809 N N . LYS A 1 103 ? -8.583 0.188 -4.705 1.00 76.81 103 LYS A N 1
ATOM 810 C CA . LYS A 1 103 ? -8.900 -1.258 -4.675 1.00 76.81 103 LYS A CA 1
ATOM 811 C C . LYS A 1 103 ? -8.388 -1.998 -3.437 1.00 76.81 103 LYS A C 1
ATOM 813 O O . LYS A 1 103 ? -8.873 -3.081 -3.132 1.00 76.81 103 LYS A O 1
ATOM 818 N N . GLY A 1 104 ? -7.410 -1.438 -2.729 1.00 82.75 104 GLY A N 1
ATOM 819 C CA . GLY A 1 104 ? -6.870 -2.022 -1.502 1.00 82.75 104 GLY A CA 1
ATOM 820 C C . GLY A 1 104 ? -6.540 -0.944 -0.484 1.00 82.75 104 GLY A C 1
ATOM 821 O O . GLY A 1 104 ? -6.108 0.144 -0.860 1.00 82.75 104 GLY A O 1
ATOM 822 N N . LEU A 1 105 ? -6.728 -1.237 0.799 1.00 85.50 105 LEU A N 1
ATOM 823 C CA . LEU A 1 105 ? -6.441 -0.307 1.896 1.00 85.50 105 LEU A CA 1
ATOM 824 C C . LEU A 1 105 ? -5.029 -0.531 2.438 1.00 85.50 105 LEU A C 1
ATOM 826 O O . LEU A 1 105 ? -4.551 -1.665 2.461 1.00 85.50 105 LEU A O 1
ATOM 830 N N . SER A 1 106 ? -4.353 0.524 2.880 1.00 89.19 106 SER A N 1
ATOM 831 C CA . SER A 1 106 ? -3.121 0.389 3.658 1.00 89.19 106 SER A CA 1
ATOM 832 C C . SER A 1 106 ? -3.161 1.335 4.840 1.00 89.19 106 SER A C 1
ATOM 834 O O . SER A 1 106 ? -3.182 2.544 4.640 1.00 89.19 106 SER A O 1
ATOM 836 N N . VAL A 1 107 ? -3.183 0.766 6.042 1.00 92.00 107 VAL A N 1
ATOM 837 C CA . VAL A 1 107 ? -3.391 1.491 7.298 1.00 92.00 107 VAL A CA 1
ATOM 838 C C . VAL A 1 107 ? -2.062 1.976 7.865 1.00 92.00 107 VAL A C 1
ATOM 840 O O . VAL A 1 107 ? -1.146 1.170 8.057 1.00 92.00 107 VAL A O 1
ATOM 843 N N . ALA A 1 108 ? -1.995 3.276 8.150 1.00 94.12 108 ALA A N 1
ATOM 844 C CA . ALA A 1 108 ? -0.955 3.925 8.939 1.00 94.12 108 ALA A CA 1
ATOM 845 C C . ALA A 1 108 ? -1.417 4.081 10.392 1.00 94.12 108 ALA A C 1
ATOM 847 O O . ALA A 1 108 ? -2.458 4.692 10.625 1.00 94.12 108 ALA A O 1
ATOM 848 N N . PHE A 1 109 ? -0.659 3.563 11.355 1.00 94.88 109 PHE A N 1
ATOM 849 C CA . PHE A 1 109 ? -0.959 3.711 12.783 1.00 94.88 109 PHE A CA 1
ATOM 850 C C . PHE A 1 109 ? -0.122 4.832 13.398 1.00 94.88 109 PHE A C 1
ATOM 852 O O . PHE A 1 109 ? 0.943 5.172 12.880 1.00 94.88 109 PHE A O 1
ATOM 859 N N . ASP A 1 110 ? -0.600 5.421 14.488 1.00 94.88 110 ASP A N 1
ATOM 860 C CA . ASP A 1 110 ? 0.176 6.418 15.220 1.00 94.88 110 ASP A CA 1
ATOM 861 C C . ASP A 1 110 ? 1.348 5.799 16.007 1.00 94.88 110 ASP A C 1
ATOM 863 O O . ASP A 1 110 ? 1.511 4.576 16.111 1.00 94.88 110 ASP A O 1
ATOM 867 N N . LEU A 1 111 ? 2.210 6.659 16.555 1.00 94.38 111 LEU A N 1
ATOM 868 C CA . LEU A 1 111 ? 3.418 6.205 17.240 1.00 94.38 111 LEU A CA 1
ATOM 869 C C . LEU A 1 111 ? 3.111 5.502 18.574 1.00 94.38 111 LEU A C 1
ATOM 871 O O . LEU A 1 111 ? 3.844 4.581 18.949 1.00 94.38 111 LEU A O 1
ATOM 875 N N . ALA A 1 112 ? 2.040 5.905 19.266 1.00 91.44 112 ALA A N 1
ATOM 876 C CA . ALA A 1 112 ? 1.571 5.272 20.499 1.00 91.44 112 ALA A CA 1
ATOM 877 C C . ALA A 1 112 ? 1.203 3.803 20.241 1.00 91.44 112 ALA A C 1
ATOM 879 O O . ALA A 1 112 ? 1.821 2.895 20.809 1.00 91.44 112 ALA A O 1
ATOM 880 N N . THR A 1 113 ? 0.325 3.580 19.263 1.00 92.12 113 THR A N 1
ATOM 881 C CA . THR A 1 113 ? -0.114 2.268 18.785 1.00 92.12 113 THR A CA 1
ATOM 882 C C . THR A 1 113 ? 1.077 1.438 18.323 1.00 92.12 113 THR A C 1
ATOM 884 O O . THR A 1 113 ? 1.226 0.286 18.722 1.00 92.12 113 THR A O 1
ATOM 887 N N . HIS A 1 114 ? 1.990 2.014 17.530 1.00 92.25 114 HIS A N 1
ATOM 888 C CA . HIS A 1 114 ? 3.188 1.314 17.050 1.00 92.25 114 HIS A CA 1
ATOM 889 C C . HIS A 1 114 ? 4.040 0.722 18.174 1.00 92.25 114 HIS A C 1
ATOM 891 O O . HIS A 1 114 ? 4.640 -0.344 17.996 1.00 92.25 114 HIS A O 1
ATOM 897 N N . ARG A 1 115 ? 4.105 1.420 19.310 1.00 89.94 115 ARG A N 1
ATOM 898 C CA . ARG A 1 115 ? 4.923 1.067 20.474 1.00 89.94 115 ARG A CA 1
ATOM 899 C C . ARG A 1 115 ? 4.142 0.325 21.561 1.00 89.94 115 ARG A C 1
ATOM 901 O O . ARG A 1 115 ? 4.760 -0.065 22.548 1.00 89.94 115 ARG A O 1
ATOM 908 N N . GLY A 1 116 ? 2.843 0.1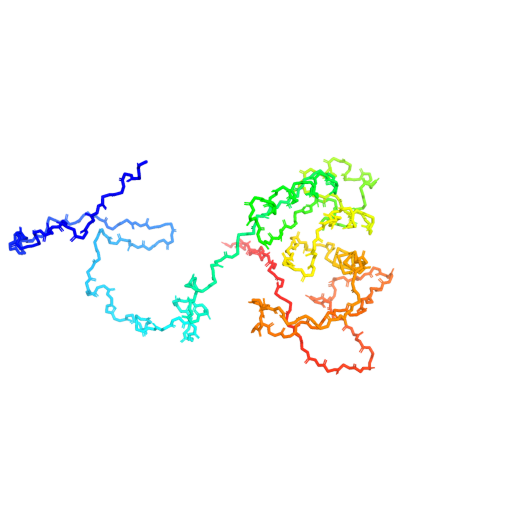01 21.367 1.00 90.06 116 GLY A N 1
ATOM 909 C CA . GLY A 1 116 ? 1.984 -0.634 22.296 1.00 90.06 116 GLY A CA 1
ATOM 910 C C . GLY A 1 116 ? 1.576 0.165 23.533 1.00 90.06 116 GLY A C 1
ATOM 911 O O . GLY A 1 116 ? 1.434 -0.426 24.600 1.00 90.06 116 GLY A O 1
ATOM 912 N N . TYR A 1 117 ? 1.443 1.486 23.409 1.00 88.56 117 TYR A N 1
ATOM 913 C CA . TYR A 1 117 ? 0.822 2.322 24.434 1.00 88.56 117 TYR A CA 1
ATOM 914 C C . TYR A 1 117 ? -0.632 2.597 24.076 1.00 88.56 117 TYR A C 1
ATOM 916 O O . TYR A 1 117 ? -0.912 2.921 22.924 1.00 88.56 117 TYR A O 1
ATOM 924 N N . ASP A 1 118 ? -1.500 2.542 25.083 1.00 90.69 118 ASP A N 1
ATOM 925 C CA . ASP A 1 118 ? -2.847 3.096 24.988 1.00 90.69 118 ASP A CA 1
ATOM 926 C C . ASP A 1 118 ? -2.775 4.632 24.941 1.00 90.69 118 ASP A C 1
ATOM 928 O O . ASP A 1 118 ? -1.847 5.254 25.477 1.00 90.69 118 ASP A O 1
ATOM 932 N N . SER A 1 119 ? -3.764 5.254 24.306 1.00 89.62 119 SER A N 1
ATOM 933 C CA . SER A 1 119 ? -3.816 6.701 24.076 1.00 89.62 119 SER A CA 1
ATOM 934 C C . SER A 1 119 ? -3.862 7.548 25.356 1.00 89.62 119 SER A C 1
ATOM 936 O O . SER A 1 119 ? -3.479 8.718 25.335 1.00 89.62 119 SER A O 1
ATOM 938 N N . ASP A 1 120 ? -4.294 6.984 26.487 1.00 89.56 120 ASP A N 1
ATOM 939 C CA . ASP A 1 120 ? -4.305 7.659 27.792 1.00 89.56 120 ASP A CA 1
ATOM 940 C C . ASP A 1 120 ? -2.958 7.580 28.533 1.00 89.56 120 ASP A C 1
ATOM 942 O O . ASP A 1 120 ? -2.779 8.191 29.594 1.00 89.56 120 ASP A O 1
ATOM 946 N N . HIS A 1 121 ? -1.972 6.876 27.970 1.00 85.38 121 HIS A N 1
ATOM 947 C CA . HIS A 1 121 ? -0.682 6.712 28.608 1.00 85.38 121 HIS A CA 1
ATOM 948 C C . HIS A 1 121 ? 0.085 8.057 28.640 1.00 85.38 121 HIS A C 1
ATOM 950 O O . HIS A 1 121 ? 0.366 8.659 27.598 1.00 85.38 121 HIS A O 1
ATOM 956 N N . PRO A 1 122 ? 0.557 8.525 29.815 1.00 91.44 122 PRO A N 1
ATOM 957 C CA . PRO A 1 122 ? 1.055 9.898 30.000 1.00 91.44 122 PRO A CA 1
ATOM 958 C C . PRO A 1 122 ? 2.292 10.252 29.159 1.00 91.44 122 PRO A C 1
ATOM 960 O O . PRO A 1 122 ? 2.608 11.422 28.968 1.00 91.44 122 PRO A O 1
ATOM 963 N N . ARG A 1 123 ? 3.011 9.245 28.649 1.00 91.75 123 ARG A N 1
ATOM 964 C CA . ARG A 1 123 ? 4.208 9.418 27.803 1.00 91.75 123 ARG A CA 1
ATOM 965 C C . ARG A 1 123 ? 3.914 9.733 26.337 1.00 91.75 123 ARG A C 1
ATOM 967 O O . ARG A 1 123 ? 4.853 10.105 25.643 1.00 91.75 123 ARG A O 1
ATOM 974 N N . VAL A 1 124 ? 2.687 9.512 25.864 1.00 91.62 124 VAL A N 1
ATOM 975 C CA . VAL A 1 124 ? 2.366 9.538 24.424 1.00 91.62 124 VAL A CA 1
ATOM 976 C C . VAL A 1 124 ? 1.240 10.503 24.070 1.00 91.62 124 VAL A C 1
ATOM 978 O O . VAL A 1 124 ? 0.855 10.563 22.912 1.00 91.62 124 VAL A O 1
ATOM 981 N N . ALA A 1 125 ? 0.754 11.309 25.019 1.00 91.25 125 ALA A N 1
ATOM 982 C CA . ALA A 1 125 ? -0.353 12.245 24.794 1.00 91.25 125 ALA A CA 1
ATOM 983 C C . ALA A 1 125 ? -0.142 13.195 23.592 1.00 91.25 125 ALA A C 1
ATOM 985 O O . ALA A 1 125 ? -1.107 13.592 22.950 1.00 91.25 125 ALA A O 1
ATOM 986 N N . GLY A 1 126 ? 1.111 13.549 23.275 1.00 92.38 126 GLY A N 1
ATOM 987 C CA . GLY A 1 126 ? 1.451 14.379 22.110 1.00 92.38 126 GLY A CA 1
ATOM 988 C C . GLY A 1 126 ? 1.557 13.626 20.778 1.00 92.38 126 GLY A C 1
ATOM 989 O O . GLY A 1 126 ? 1.649 14.268 19.738 1.00 92.38 126 GLY A O 1
ATOM 990 N N . ASP A 1 127 ? 1.551 12.293 20.804 1.00 91.44 127 ASP A N 1
ATOM 991 C CA . ASP A 1 127 ? 1.728 11.430 19.632 1.00 91.44 127 ASP A CA 1
ATOM 992 C C . ASP A 1 127 ? 0.406 10.815 19.138 1.00 91.44 127 ASP A C 1
ATOM 994 O O . ASP A 1 127 ? 0.348 10.331 18.001 1.00 91.44 1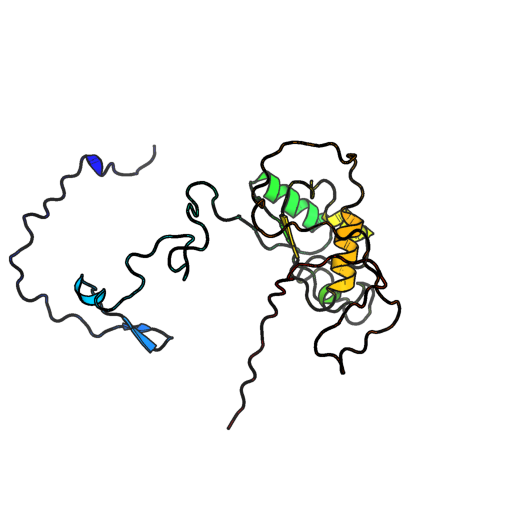27 ASP A O 1
ATOM 998 N N . VAL A 1 128 ? -0.642 10.835 19.974 1.00 93.25 128 VAL A N 1
ATOM 999 C CA . VAL A 1 128 ? -1.945 10.211 19.693 1.00 93.25 128 VAL A CA 1
ATOM 1000 C C . VAL A 1 128 ? -2.569 10.807 18.432 1.00 93.25 128 VAL A C 1
ATOM 1002 O O . VAL A 1 128 ? -2.818 12.010 18.350 1.00 93.25 128 VAL A O 1
ATOM 1005 N N . GLY A 1 129 ? -2.825 9.964 17.432 1.00 90.50 129 GLY A N 1
ATOM 1006 C CA . GLY A 1 129 ? -3.471 10.351 16.175 1.00 90.50 129 GLY A CA 1
ATOM 1007 C C . GLY A 1 129 ? -2.636 11.253 15.250 1.00 90.50 129 GLY A C 1
ATOM 1008 O O . GLY A 1 129 ? -3.142 11.701 14.219 1.00 90.50 129 GLY A O 1
ATOM 1009 N N . MET A 1 130 ? -1.372 11.545 15.579 1.00 91.19 130 MET A N 1
ATOM 1010 C CA . MET A 1 130 ? -0.563 12.521 14.832 1.00 91.19 130 MET A CA 1
ATOM 1011 C C . MET A 1 130 ? 0.075 11.935 13.570 1.00 91.19 130 MET A C 1
ATOM 1013 O O . MET A 1 130 ? 0.031 12.544 12.503 1.00 91.19 130 MET A O 1
ATOM 1017 N N . ALA A 1 131 ? 0.676 10.750 13.687 1.00 88.94 131 ALA A N 1
ATOM 1018 C CA . ALA A 1 131 ? 1.372 10.079 12.583 1.00 88.94 131 ALA A CA 1
ATOM 1019 C C . ALA A 1 131 ? 0.492 9.070 11.822 1.00 88.94 131 ALA A C 1
ATOM 1021 O O . ALA A 1 131 ? 0.886 8.573 10.768 1.00 88.94 131 ALA A O 1
ATOM 1022 N N . GLY A 1 132 ? -0.680 8.749 12.367 1.00 93.56 132 GLY A N 1
ATOM 1023 C CA . GLY A 1 132 ? -1.557 7.700 11.872 1.00 93.56 132 GLY A CA 1
ATOM 1024 C C . GLY A 1 132 ? -2.841 7.624 12.685 1.00 93.56 132 GLY A C 1
ATOM 1025 O O . GLY A 1 132 ? -3.120 8.517 13.480 1.00 93.56 132 GLY A O 1
ATOM 1026 N N . VAL A 1 133 ? -3.623 6.566 12.484 1.00 95.69 133 VAL A N 1
ATOM 1027 C CA . VAL A 1 133 ? -4.800 6.300 13.318 1.00 95.69 133 VAL A CA 1
ATOM 1028 C C . VAL A 1 133 ? -4.385 5.757 14.691 1.00 95.69 133 VAL A C 1
ATOM 1030 O O . VAL A 1 133 ? -3.529 4.870 14.768 1.00 95.69 133 VAL A O 1
ATOM 1033 N N . ALA A 1 134 ? -5.007 6.266 15.754 1.00 94.69 134 ALA A N 1
ATOM 1034 C CA . ALA A 1 134 ? -4.898 5.715 17.106 1.00 94.69 134 ALA A CA 1
ATOM 1035 C C . ALA A 1 134 ? -5.788 4.468 17.256 1.00 94.69 134 ALA A C 1
ATOM 1037 O O . ALA A 1 134 ? -6.974 4.516 16.920 1.00 94.69 134 ALA A O 1
ATOM 1038 N N . ILE A 1 135 ? -5.227 3.347 17.723 1.00 94.06 135 ILE A N 1
ATOM 1039 C CA . ILE A 1 135 ? -5.960 2.094 17.958 1.00 94.06 135 ILE A CA 1
ATOM 1040 C C . ILE A 1 135 ? -5.555 1.512 19.312 1.00 94.06 135 ILE A C 1
ATOM 1042 O O . ILE A 1 135 ? -4.520 0.857 19.425 1.00 94.06 135 ILE A O 1
ATOM 1046 N N . ASP A 1 136 ? -6.436 1.657 20.296 1.00 90.00 136 ASP A N 1
ATOM 1047 C CA . ASP A 1 136 ? -6.239 1.097 21.636 1.00 90.00 136 ASP A CA 1
ATOM 1048 C C . ASP A 1 136 ? -6.945 -0.262 21.767 1.00 90.00 136 ASP A C 1
ATOM 1050 O O . ASP A 1 136 ? -6.529 -1.169 22.490 1.00 90.00 136 ASP A O 1
ATOM 1054 N N . SER A 1 137 ? -8.059 -0.437 21.048 1.00 88.12 137 SER A N 1
ATOM 1055 C CA . SER A 1 137 ? -9.005 -1.507 21.329 1.00 88.12 137 SER A CA 1
ATOM 1056 C C . SER A 1 137 ? -9.741 -2.056 20.104 1.00 88.12 137 SER A C 1
ATOM 1058 O O . SER A 1 137 ? -9.630 -1.611 18.958 1.00 88.12 137 SER A O 1
ATOM 1060 N N . ILE A 1 138 ? -10.578 -3.063 20.366 1.00 87.62 138 ILE A N 1
ATOM 1061 C CA . ILE A 1 138 ? -11.490 -3.620 19.362 1.00 87.62 138 ILE A CA 1
ATOM 1062 C C . ILE A 1 138 ? -12.563 -2.624 18.920 1.00 87.62 138 ILE A C 1
ATOM 1064 O O . ILE A 1 138 ? -13.144 -2.815 17.851 1.00 87.62 138 ILE A O 1
ATOM 1068 N N . TYR A 1 139 ? -12.861 -1.605 19.727 1.00 88.12 139 TYR A N 1
ATOM 1069 C CA . TYR A 1 139 ? -13.844 -0.587 19.376 1.00 88.12 139 TYR A CA 1
ATOM 1070 C C . TYR A 1 139 ? -13.315 0.274 18.232 1.00 88.12 139 TYR A C 1
ATOM 1072 O O . TYR A 1 139 ? -13.980 0.371 17.203 1.00 88.12 139 TYR A O 1
ATOM 1080 N N . ASP A 1 140 ? -12.070 0.731 18.335 1.00 90.81 140 ASP A N 1
ATOM 1081 C CA . ASP A 1 140 ? -11.421 1.569 17.323 1.00 90.81 140 ASP A CA 1
ATOM 1082 C C . ASP A 1 140 ? -11.237 0.795 16.020 1.00 90.81 140 ASP A C 1
ATOM 1084 O O . ASP A 1 140 ? -11.575 1.273 14.941 1.00 90.81 140 ASP A O 1
ATOM 1088 N N . MET A 1 141 ? -10.818 -0.471 16.111 1.00 89.31 141 MET A N 1
ATOM 1089 C CA . MET A 1 141 ? -10.684 -1.336 14.937 1.00 89.31 141 MET A CA 1
ATOM 1090 C C . MET A 1 141 ? -12.026 -1.587 14.225 1.00 89.31 141 MET A C 1
ATOM 1092 O O . MET A 1 141 ? -12.080 -1.703 12.999 1.00 89.31 141 MET A O 1
ATOM 1096 N N . ARG A 1 142 ? -13.131 -1.674 14.978 1.00 89.50 142 ARG A N 1
ATOM 1097 C CA . ARG A 1 142 ? -14.481 -1.799 14.405 1.00 89.50 142 ARG A CA 1
ATOM 1098 C C . ARG A 1 142 ? -14.933 -0.508 13.747 1.00 89.50 142 ARG A C 1
ATOM 1100 O O . ARG A 1 142 ? -15.509 -0.577 12.665 1.00 89.50 142 ARG A O 1
ATOM 1107 N N . THR A 1 143 ? -14.666 0.635 14.369 1.00 91.50 143 THR A N 1
ATOM 1108 C CA . THR A 1 143 ? -14.932 1.946 13.777 1.00 91.50 143 THR A CA 1
ATOM 1109 C C . THR A 1 143 ? -14.144 2.113 12.481 1.00 91.50 143 THR A C 1
ATOM 1111 O O . THR A 1 143 ? -14.735 2.406 11.441 1.00 91.50 143 THR A O 1
ATOM 1114 N N . LEU A 1 144 ? -12.838 1.833 12.511 1.00 93.12 144 LEU A N 1
ATOM 1115 C CA . LEU A 1 144 ? -11.922 1.999 11.384 1.00 93.12 144 LEU A CA 1
ATOM 1116 C C . LEU A 1 144 ? -12.412 1.279 10.124 1.00 93.12 144 LEU A C 1
ATOM 1118 O O . LEU A 1 144 ? -12.309 1.807 9.016 1.00 93.12 144 LEU A O 1
ATOM 1122 N N . PHE A 1 145 ? -12.990 0.088 10.288 1.00 91.62 145 PHE A N 1
ATOM 1123 C CA . PHE A 1 145 ? -13.501 -0.731 9.187 1.00 91.62 145 PHE A CA 1
ATOM 1124 C C . PHE A 1 145 ? -15.029 -0.767 9.077 1.00 91.62 145 PHE A C 1
ATOM 1126 O O . PHE A 1 145 ? -15.582 -1.569 8.321 1.00 91.62 145 PHE A O 1
ATOM 1133 N N . SER A 1 146 ? -15.733 0.117 9.782 1.00 91.75 146 SER A N 1
ATOM 1134 C CA . SER A 1 146 ? -17.190 0.193 9.722 1.00 91.75 146 SER A CA 1
ATOM 1135 C C . SER A 1 146 ? -17.666 0.490 8.296 1.00 91.75 146 SER A C 1
ATOM 1137 O O . SER A 1 146 ? -17.178 1.404 7.630 1.00 91.75 146 SER A O 1
ATOM 1139 N N . GLY A 1 147 ? -18.606 -0.314 7.792 1.00 88.69 147 GLY A N 1
ATOM 1140 C CA . GLY A 1 147 ? -19.151 -0.165 6.437 1.00 88.69 147 GLY A CA 1
ATOM 1141 C C . GLY A 1 147 ? -18.179 -0.497 5.295 1.00 88.69 147 GLY A C 1
ATOM 1142 O O . GLY A 1 147 ? -18.491 -0.201 4.142 1.00 88.69 147 GLY A O 1
ATOM 1143 N N . ILE A 1 148 ? -17.024 -1.104 5.585 1.00 88.19 148 ILE A N 1
ATOM 1144 C CA . ILE A 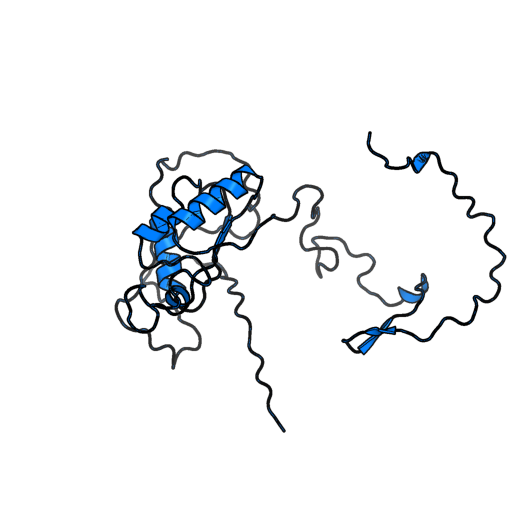1 148 ? -16.036 -1.534 4.590 1.00 88.19 148 ILE A CA 1
ATOM 1145 C C . ILE A 1 148 ? -16.146 -3.065 4.408 1.00 88.19 148 ILE A C 1
ATOM 1147 O O . ILE A 1 148 ? -15.967 -3.802 5.380 1.00 88.19 148 ILE A O 1
ATOM 1151 N N . PRO A 1 149 ? -16.439 -3.583 3.196 1.00 83.00 149 PRO A N 1
ATOM 1152 C CA . PRO A 1 149 ? -16.583 -5.022 2.954 1.00 83.00 149 PRO A CA 1
ATOM 1153 C C . PRO A 1 149 ? -15.215 -5.716 2.907 1.00 83.00 149 PRO A C 1
ATOM 1155 O O . PRO A 1 149 ? -14.635 -5.942 1.845 1.00 83.00 149 PRO A O 1
ATOM 1158 N N . LEU A 1 150 ? -14.670 -6.034 4.084 1.00 79.94 150 LEU A N 1
ATOM 1159 C CA . LEU A 1 150 ? -13.344 -6.641 4.234 1.00 79.94 150 LEU A CA 1
ATOM 1160 C C . LEU A 1 150 ? -13.210 -7.997 3.512 1.00 79.94 150 LEU A C 1
ATOM 1162 O O . LEU A 1 150 ? -12.106 -8.403 3.162 1.00 79.94 150 LEU A O 1
ATOM 1166 N N . ASP A 1 151 ? -14.307 -8.716 3.281 1.00 77.44 151 ASP A N 1
ATOM 1167 C CA . ASP A 1 151 ? -14.359 -9.962 2.506 1.00 77.44 151 ASP A CA 1
ATOM 1168 C C . ASP A 1 151 ? -14.050 -9.793 1.017 1.00 77.44 151 ASP A C 1
ATOM 1170 O O . ASP A 1 151 ? -13.692 -10.768 0.365 1.00 77.44 151 ASP A O 1
ATOM 1174 N N . GLN A 1 152 ? -14.130 -8.568 0.502 1.00 76.19 152 GLN A N 1
ATOM 1175 C CA . GLN A 1 152 ? -13.972 -8.257 -0.920 1.00 76.19 152 GLN A CA 1
ATOM 1176 C C . GLN A 1 152 ? -12.741 -7.393 -1.208 1.00 76.19 152 GLN A C 1
ATOM 1178 O O . GLN A 1 152 ? -12.560 -6.936 -2.336 1.00 76.19 152 GLN A O 1
ATOM 1183 N N . MET A 1 153 ? -11.894 -7.139 -0.207 1.00 76.56 153 MET A N 1
ATOM 1184 C CA . MET A 1 153 ? -10.716 -6.295 -0.377 1.00 76.56 153 MET A CA 1
ATOM 1185 C C . MET A 1 153 ? -9.517 -6.767 0.433 1.00 76.56 153 MET A C 1
ATOM 1187 O O . MET A 1 153 ? -9.640 -7.361 1.504 1.00 76.56 153 MET A O 1
ATOM 1191 N N . SER A 1 154 ? -8.337 -6.418 -0.068 1.00 81.62 154 SER A N 1
ATOM 1192 C CA . SER A 1 154 ? -7.074 -6.654 0.618 1.00 81.62 154 SER A CA 1
ATOM 1193 C C . SER A 1 154 ? -6.719 -5.457 1.499 1.00 81.62 154 SER A C 1
ATOM 1195 O O . SER A 1 154 ? -6.717 -4.303 1.052 1.00 81.62 154 SER A O 1
ATOM 1197 N N . VAL A 1 155 ? -6.361 -5.732 2.750 1.00 86.06 155 VAL A N 1
ATOM 1198 C CA . VAL A 1 155 ? -5.925 -4.729 3.727 1.00 86.06 155 VAL A CA 1
ATOM 1199 C C . VAL A 1 155 ? -4.462 -4.974 4.060 1.00 86.06 155 VAL A C 1
ATOM 1201 O O . VAL A 1 155 ? -4.087 -6.069 4.461 1.00 86.06 155 VAL A O 1
ATOM 1204 N N . SER A 1 156 ? -3.648 -3.940 3.886 1.00 88.50 156 SER A N 1
ATOM 1205 C CA . SER A 1 156 ? -2.274 -3.881 4.373 1.00 88.50 156 SER A CA 1
ATOM 1206 C C . SER A 1 156 ? -2.248 -3.082 5.672 1.00 88.50 156 SER A C 1
ATOM 1208 O O . SER A 1 156 ? -2.975 -2.098 5.813 1.00 88.50 156 SER A O 1
ATOM 1210 N N . MET A 1 157 ? -1.420 -3.494 6.622 1.00 92.31 157 MET A N 1
ATOM 1211 C CA . MET A 1 157 ? -1.263 -2.830 7.913 1.00 92.31 157 MET A CA 1
ATOM 1212 C C . MET A 1 157 ? 0.226 -2.636 8.163 1.00 92.31 157 MET A C 1
ATOM 1214 O O . MET A 1 157 ? 0.953 -3.615 8.315 1.00 92.31 157 MET A O 1
ATOM 1218 N N . THR A 1 158 ? 0.684 -1.387 8.200 1.00 90.81 158 THR A N 1
ATOM 1219 C CA . THR A 1 158 ? 2.087 -1.080 8.496 1.00 90.81 158 THR A CA 1
ATOM 1220 C C . THR A 1 158 ? 2.269 -1.096 10.007 1.00 90.81 158 THR A C 1
ATOM 1222 O O . THR A 1 158 ? 2.204 -0.059 10.650 1.00 90.81 158 THR A O 1
ATOM 1225 N N . MET A 1 159 ? 2.441 -2.278 10.598 1.00 89.75 159 MET A N 1
ATOM 1226 C CA . MET A 1 159 ? 2.614 -2.450 12.042 1.00 89.75 159 MET A CA 1
ATOM 1227 C C . MET A 1 159 ? 3.761 -3.416 12.334 1.00 89.75 159 MET A C 1
ATOM 1229 O O . MET A 1 159 ? 3.857 -4.467 11.709 1.00 89.75 159 MET A O 1
ATOM 1233 N N . ASN A 1 160 ? 4.609 -3.062 13.305 1.00 86.44 160 ASN A N 1
ATOM 1234 C CA . ASN A 1 160 ? 5.790 -3.845 13.681 1.00 86.44 160 ASN A CA 1
ATOM 1235 C C . ASN A 1 160 ? 5.820 -4.137 15.189 1.00 86.44 160 ASN A C 1
ATOM 1237 O O . ASN A 1 160 ? 5.701 -5.291 15.584 1.00 86.44 160 ASN A O 1
ATOM 1241 N N . GLY A 1 161 ? 5.944 -3.106 16.036 1.00 83.75 161 GLY A N 1
ATOM 1242 C CA . GLY A 1 161 ? 6.103 -3.279 17.487 1.00 83.75 161 GLY A CA 1
ATOM 1243 C C . GLY A 1 161 ? 4.897 -3.956 18.143 1.00 83.75 161 GLY A C 1
ATOM 1244 O O . GLY A 1 161 ? 5.014 -5.053 18.682 1.00 83.75 161 GLY A O 1
ATOM 1245 N N . ALA A 1 162 ? 3.713 -3.354 18.026 1.00 90.19 162 ALA A N 1
ATOM 1246 C CA . ALA A 1 162 ? 2.461 -3.903 18.552 1.00 90.19 162 ALA A CA 1
ATOM 1247 C C . ALA A 1 162 ? 1.736 -4.844 17.564 1.00 90.19 162 ALA A C 1
ATOM 1249 O O . ALA A 1 162 ? 0.506 -4.875 17.496 1.00 90.19 162 ALA A O 1
ATOM 1250 N N . VAL A 1 163 ? 2.479 -5.629 16.774 1.00 88.25 163 VAL A N 1
ATOM 1251 C CA . VAL A 1 163 ? 1.896 -6.481 15.718 1.00 88.25 163 VAL A CA 1
ATOM 1252 C C . VAL A 1 163 ? 0.891 -7.504 16.254 1.00 88.25 163 VAL A C 1
ATOM 1254 O O . VAL A 1 163 ? -0.148 -7.719 15.634 1.00 88.25 163 VAL A O 1
ATOM 1257 N N . LEU A 1 164 ? 1.156 -8.101 17.420 1.00 88.44 164 LEU A N 1
ATOM 1258 C CA . LEU A 1 164 ? 0.292 -9.126 18.012 1.00 88.44 164 LEU A CA 1
ATOM 1259 C C . LEU A 1 164 ? -1.107 -8.595 18.368 1.00 88.44 164 LEU A C 1
ATOM 1261 O O . LEU A 1 164 ? -2.082 -9.150 17.848 1.00 88.44 164 LEU A O 1
ATOM 1265 N N . PRO A 1 165 ? -1.255 -7.543 19.203 1.00 83.56 165 PRO A N 1
ATOM 1266 C CA . PRO A 1 165 ? -2.575 -7.005 19.511 1.00 83.56 165 PRO A CA 1
ATOM 1267 C C . PRO A 1 165 ? -3.267 -6.448 18.262 1.00 83.56 165 PRO A C 1
ATOM 1269 O O . PRO A 1 165 ? -4.430 -6.769 18.038 1.00 83.56 165 PRO A O 1
ATOM 1272 N N . ILE A 1 166 ? -2.572 -5.723 17.381 1.00 91.00 166 ILE A N 1
ATOM 1273 C CA . ILE A 1 166 ? -3.195 -5.132 16.184 1.00 91.00 166 ILE A CA 1
ATOM 1274 C C . ILE A 1 166 ? -3.735 -6.196 15.228 1.00 91.00 166 ILE A C 1
ATOM 1276 O O . ILE A 1 166 ? -4.875 -6.097 14.764 1.00 91.00 166 ILE A O 1
ATOM 1280 N N . LEU A 1 167 ? -2.971 -7.262 14.983 1.00 89.69 167 LEU A N 1
ATOM 1281 C CA . LEU A 1 167 ? -3.430 -8.371 14.153 1.00 89.69 167 LEU A CA 1
ATOM 1282 C C . LEU A 1 167 ? -4.617 -9.104 14.801 1.00 89.69 167 LEU A C 1
ATOM 1284 O O . LEU A 1 167 ? -5.580 -9.453 14.113 1.00 89.69 167 LEU A O 1
ATOM 1288 N N . ALA A 1 168 ? -4.591 -9.296 16.124 1.00 83.56 168 ALA A N 1
ATOM 1289 C CA . ALA A 1 168 ? -5.703 -9.885 16.871 1.00 83.56 168 ALA A CA 1
ATOM 1290 C C . ALA A 1 168 ? -6.988 -9.054 16.730 1.00 83.56 168 ALA A C 1
ATOM 1292 O O . ALA A 1 168 ? -8.066 -9.601 16.463 1.00 83.56 168 ALA A O 1
ATOM 1293 N N . LEU A 1 169 ? -6.867 -7.733 16.886 1.00 85.62 169 LEU A N 1
ATOM 1294 C CA . LEU A 1 169 ? -7.961 -6.781 16.741 1.00 85.62 169 LEU A CA 1
ATOM 1295 C C . LEU A 1 169 ? -8.518 -6.803 15.319 1.00 85.62 169 LEU A C 1
ATOM 1297 O O . LEU A 1 169 ? -9.735 -6.860 15.162 1.00 85.62 169 LEU A O 1
ATOM 1301 N N . PHE A 1 170 ? -7.666 -6.844 14.293 1.00 87.81 170 PHE A N 1
ATOM 1302 C CA . PHE A 1 170 ? -8.099 -6.939 12.898 1.00 87.81 170 PHE A CA 1
ATOM 1303 C C . PHE A 1 170 ? -8.940 -8.199 12.638 1.00 87.81 170 PHE A C 1
ATOM 1305 O O . PHE A 1 170 ? -10.071 -8.109 12.151 1.00 87.81 170 PHE A O 1
ATOM 1312 N N . TYR A 1 171 ? -8.450 -9.382 13.028 1.00 82.38 171 TYR A N 1
ATOM 1313 C CA . TYR A 1 171 ? -9.184 -10.638 12.827 1.00 82.38 171 TYR A CA 1
ATOM 1314 C C . TYR A 1 171 ? -10.506 -10.685 13.600 1.00 82.38 171 TYR A C 1
ATOM 1316 O O . TYR A 1 171 ? -11.529 -11.137 13.073 1.00 82.38 171 TYR A O 1
ATOM 1324 N N . ARG A 1 172 ? -10.512 -10.208 14.850 1.00 75.31 172 ARG A N 1
ATOM 1325 C CA . ARG A 1 172 ? -11.735 -10.135 15.660 1.00 75.31 172 ARG A CA 1
ATOM 1326 C C . ARG A 1 172 ? -12.706 -9.070 15.161 1.00 75.31 172 ARG A C 1
ATOM 1328 O O . ARG A 1 172 ? -13.913 -9.288 15.240 1.00 75.31 172 ARG A O 1
ATOM 1335 N N . GLY A 1 173 ? -12.198 -7.948 14.664 1.00 71.44 173 GLY A N 1
ATOM 1336 C CA . GLY A 1 173 ? -12.978 -6.833 14.130 1.00 71.44 173 GLY A CA 1
ATOM 1337 C C . GLY A 1 173 ? -13.687 -7.222 12.839 1.00 71.44 173 GLY A C 1
ATOM 1338 O O . GLY A 1 173 ? -14.856 -6.900 12.657 1.00 71.44 173 GLY A O 1
ATOM 1339 N N . ARG A 1 174 ? -13.025 -8.034 12.006 1.00 69.50 174 ARG A N 1
ATOM 1340 C CA . ARG A 1 174 ? -13.586 -8.607 10.777 1.00 69.50 174 ARG A CA 1
ATOM 1341 C C . ARG A 1 174 ? -14.751 -9.572 11.034 1.00 69.50 174 ARG A C 1
ATOM 1343 O O . ARG A 1 174 ? -15.676 -9.659 10.229 1.00 69.50 174 ARG A O 1
ATOM 1350 N N . ARG A 1 175 ? -14.742 -10.311 12.150 1.00 54.34 175 ARG A N 1
ATOM 1351 C CA . ARG A 1 175 ? -15.819 -11.246 12.530 1.00 54.34 175 ARG A CA 1
ATOM 1352 C C . ARG A 1 175 ? -17.015 -10.501 13.150 1.00 54.34 175 ARG A C 1
ATOM 1354 O O . ARG A 1 175 ? -17.211 -10.572 14.359 1.00 54.34 175 ARG A O 1
ATOM 1361 N N . ARG A 1 176 ? -17.813 -9.812 12.321 1.00 45.28 176 ARG A N 1
ATOM 1362 C CA . ARG A 1 176 ? -19.266 -9.519 12.468 1.00 45.28 176 ARG A CA 1
ATOM 1363 C C . ARG A 1 176 ? -19.676 -8.370 11.533 1.00 45.28 176 ARG A C 1
ATOM 1365 O O . ARG A 1 176 ? -19.967 -7.266 11.969 1.00 45.28 176 ARG A O 1
ATOM 1372 N N . THR A 1 177 ? -19.802 -8.675 10.251 1.00 40.06 177 THR A N 1
ATOM 1373 C CA . THR A 1 177 ? -20.760 -8.023 9.348 1.00 40.06 177 THR A CA 1
ATOM 1374 C C . THR A 1 177 ? -21.456 -9.162 8.603 1.00 40.06 177 THR A C 1
ATOM 1376 O O . THR A 1 177 ? -20.812 -10.050 8.052 1.00 40.06 177 THR A O 1
ATOM 1379 N N . GLY A 1 178 ? -22.773 -9.271 8.772 1.00 34.12 178 GLY A N 1
ATOM 1380 C CA . GLY A 1 178 ? -23.516 -10.506 8.528 1.00 34.12 178 GLY A CA 1
ATOM 1381 C C . GLY A 1 178 ? -23.466 -11.013 7.085 1.00 34.12 178 GLY A C 1
ATOM 1382 O O . GLY A 1 178 ? -24.126 -10.466 6.210 1.00 34.12 178 GLY A O 1
ATOM 1383 N N . ARG A 1 179 ? -22.796 -12.149 6.873 1.00 30.17 179 ARG A N 1
ATOM 1384 C CA . ARG A 1 179 ? -23.256 -13.211 5.970 1.00 30.17 179 ARG A CA 1
ATOM 1385 C C . ARG A 1 179 ? -22.669 -14.543 6.419 1.00 30.17 179 ARG A C 1
ATOM 1387 O O . ARG A 1 179 ? -21.463 -14.665 6.617 1.00 30.17 179 ARG A O 1
ATOM 1394 N N . ALA A 1 180 ? -23.542 -15.531 6.607 1.00 28.17 180 ALA A N 1
ATOM 1395 C CA . ALA A 1 180 ? -23.136 -16.920 6.757 1.00 28.17 180 ALA A CA 1
ATOM 1396 C C . ALA A 1 180 ? -22.289 -17.335 5.545 1.00 28.17 180 ALA A C 1
ATOM 1398 O O . ALA A 1 180 ? -22.529 -16.861 4.431 1.00 28.17 180 ALA A O 1
ATOM 1399 N N . ALA A 1 181 ? -21.308 -18.207 5.779 1.00 31.00 181 ALA A N 1
ATOM 1400 C CA . ALA A 1 181 ? -20.456 -18.807 4.761 1.00 31.00 181 ALA A CA 1
ATOM 1401 C C . ALA A 1 181 ? -21.306 -19.606 3.754 1.00 31.00 181 ALA A C 1
ATOM 1403 O O . ALA A 1 181 ? -21.506 -20.807 3.891 1.00 31.00 181 ALA A O 1
ATOM 1404 N N . GLY A 1 182 ? -21.858 -18.909 2.765 1.00 26.20 182 GLY A N 1
ATOM 1405 C CA . GLY A 1 182 ? -22.572 -19.468 1.629 1.00 26.20 182 GLY A CA 1
ATOM 1406 C C . GLY A 1 182 ? -21.706 -19.310 0.391 1.00 26.20 182 GLY A C 1
ATOM 1407 O O . GLY A 1 182 ? -21.335 -18.192 0.033 1.00 26.20 182 GLY A O 1
ATOM 1408 N N . SER A 1 183 ? -21.378 -20.437 -0.233 1.00 31.98 183 SER A N 1
ATOM 1409 C CA . SER A 1 183 ? -20.587 -20.556 -1.456 1.00 31.98 183 SER A CA 1
ATOM 1410 C C . SER A 1 183 ? -20.997 -19.532 -2.522 1.00 31.98 183 SER A C 1
ATOM 1412 O O . SER A 1 183 ? -22.032 -19.684 -3.170 1.00 31.98 183 SER A O 1
ATOM 1414 N N . ALA A 1 184 ? -20.173 -18.513 -2.749 1.00 27.78 184 ALA A N 1
ATOM 1415 C CA . ALA A 1 184 ? -20.274 -17.664 -3.927 1.00 27.78 184 ALA A CA 1
ATOM 1416 C C . ALA A 1 184 ? -19.076 -17.962 -4.834 1.00 27.78 184 ALA A C 1
ATOM 1418 O O . ALA A 1 184 ? -17.925 -17.753 -4.454 1.00 27.78 184 ALA A O 1
ATOM 1419 N N . ARG A 1 185 ? -19.351 -18.484 -6.036 1.00 28.92 185 ARG A N 1
ATOM 1420 C CA . ARG A 1 185 ? -18.384 -18.565 -7.139 1.00 28.92 185 ARG A CA 1
ATOM 1421 C C . ARG A 1 185 ? -18.146 -17.144 -7.666 1.00 28.92 185 ARG A C 1
ATOM 1423 O O . ARG A 1 185 ? -18.780 -16.730 -8.626 1.00 28.92 185 ARG A O 1
ATOM 1430 N N . GLY A 1 186 ? -17.282 -16.392 -6.992 1.00 26.62 186 GLY A N 1
ATOM 1431 C CA . GLY A 1 186 ? -16.722 -15.125 -7.464 1.00 26.62 186 GLY A CA 1
ATOM 1432 C C . GLY A 1 186 ? -15.246 -15.317 -7.802 1.00 26.62 186 GLY A C 1
ATOM 1433 O O . GLY A 1 186 ? -14.552 -16.071 -7.122 1.00 26.62 186 GLY A O 1
ATOM 1434 N N . HIS A 1 187 ? -14.785 -14.700 -8.886 1.00 28.36 187 HIS A N 1
ATOM 1435 C CA . HIS A 1 187 ? -13.392 -14.749 -9.322 1.00 28.36 187 HIS A CA 1
ATOM 1436 C C . HIS A 1 187 ? -12.517 -14.011 -8.297 1.00 28.36 187 HIS A C 1
ATOM 1438 O O . HIS A 1 187 ? -12.581 -12.791 -8.187 1.00 28.36 187 HIS A O 1
ATOM 1444 N N . ASP A 1 188 ? -11.769 -14.783 -7.511 1.00 36.41 188 ASP A N 1
ATOM 1445 C CA . ASP A 1 188 ? -10.810 -14.312 -6.514 1.00 36.41 188 ASP A CA 1
ATOM 1446 C C . ASP A 1 188 ? -9.443 -14.121 -7.203 1.00 36.41 188 ASP A C 1
ATOM 1448 O O . ASP A 1 188 ? -8.849 -15.119 -7.634 1.00 36.41 188 ASP A O 1
ATOM 1452 N N . PRO A 1 189 ? -8.960 -12.875 -7.373 1.00 33.16 189 PRO A N 1
ATOM 1453 C CA . PRO A 1 189 ? -7.717 -12.576 -8.084 1.00 33.16 189 PRO A CA 1
ATOM 1454 C C . PRO A 1 189 ? -6.446 -13.039 -7.345 1.00 33.16 189 PRO A C 1
ATOM 1456 O O . PRO A 1 189 ? -5.352 -12.853 -7.872 1.00 33.16 189 PRO A O 1
ATOM 1459 N N . GLU A 1 190 ? -6.557 -13.660 -6.164 1.00 36.81 190 GLU A N 1
ATOM 1460 C CA . GLU A 1 190 ? -5.419 -14.179 -5.386 1.00 36.81 190 GLU A CA 1
ATOM 1461 C C . GLU A 1 190 ? -5.255 -15.710 -5.439 1.00 36.81 190 GLU A C 1
ATOM 1463 O O . GLU A 1 190 ? -4.449 -16.281 -4.705 1.00 36.81 190 GLU A O 1
ATOM 1468 N N . ARG A 1 191 ? -5.957 -16.416 -6.338 1.00 30.97 191 ARG A N 1
ATOM 1469 C CA . ARG A 1 191 ? -6.023 -17.896 -6.349 1.00 30.97 191 ARG A CA 1
ATOM 1470 C C . ARG A 1 191 ? -4.710 -18.683 -6.514 1.00 30.97 191 ARG A C 1
ATOM 1472 O O . ARG A 1 191 ? -4.772 -19.914 -6.507 1.00 30.97 191 ARG A O 1
ATOM 1479 N N . HIS A 1 192 ? -3.544 -18.042 -6.606 1.00 30.81 192 HIS A N 1
ATOM 1480 C CA . HIS A 1 192 ? -2.255 -18.731 -6.735 1.00 30.81 192 HIS A CA 1
ATOM 1481 C C . HIS A 1 192 ? -1.143 -18.315 -5.760 1.00 30.81 192 HIS A C 1
ATOM 1483 O O . HIS A 1 192 ? -0.042 -18.846 -5.878 1.00 30.81 192 HIS A O 1
ATOM 1489 N N . SER A 1 193 ? -1.412 -17.512 -4.727 1.00 28.77 193 SER A N 1
ATOM 1490 C CA . SER A 1 193 ? -0.560 -17.518 -3.530 1.00 28.77 193 SER A CA 1
ATOM 1491 C C . SER A 1 193 ? -1.229 -18.378 -2.464 1.00 28.77 193 SER A C 1
ATOM 1493 O O . SER A 1 193 ? -2.172 -17.943 -1.816 1.00 28.77 193 SER A O 1
ATOM 1495 N N . GLN A 1 194 ? -0.783 -19.635 -2.375 1.00 30.88 194 GLN A N 1
ATOM 1496 C CA . GLN A 1 194 ? -0.776 -20.452 -1.156 1.00 30.88 194 GLN A CA 1
ATOM 1497 C C . GLN A 1 194 ? -1.978 -20.241 -0.214 1.00 30.88 194 GLN A C 1
ATOM 1499 O O . GLN A 1 194 ? -1.966 -19.342 0.614 1.00 30.88 194 GLN A O 1
ATOM 1504 N N . ARG A 1 195 ? -3.014 -21.086 -0.353 1.00 25.44 195 ARG A N 1
ATOM 1505 C CA . ARG A 1 195 ? -4.246 -21.132 0.468 1.00 25.44 195 ARG A CA 1
ATOM 1506 C C . ARG A 1 195 ? -4.047 -20.604 1.901 1.00 25.44 195 ARG A C 1
ATOM 1508 O O . ARG A 1 195 ? -3.703 -21.366 2.802 1.00 25.44 195 ARG A O 1
ATOM 1515 N N . ILE A 1 196 ? -4.336 -19.323 2.127 1.00 30.80 196 ILE A N 1
ATOM 1516 C CA . ILE A 1 196 ? -4.354 -18.745 3.472 1.00 30.80 196 ILE A CA 1
ATOM 1517 C C . ILE A 1 196 ? -5.676 -19.161 4.122 1.00 30.80 196 ILE A C 1
ATOM 1519 O O . ILE A 1 196 ? -6.728 -18.556 3.914 1.00 30.80 196 ILE A O 1
ATOM 1523 N N . HIS A 1 197 ? -5.639 -20.245 4.893 1.00 30.81 197 HIS A N 1
ATOM 1524 C CA . HIS A 1 197 ? -6.737 -20.610 5.778 1.00 30.81 197 HIS A CA 1
ATOM 1525 C C . HIS A 1 197 ? -6.809 -19.579 6.913 1.00 30.81 197 HIS A C 1
ATOM 1527 O O . HIS A 1 197 ? -5.832 -19.353 7.622 1.00 30.81 197 HIS A O 1
ATOM 1533 N N . GLY A 1 198 ? -7.962 -18.921 7.072 1.00 36.19 198 GLY A N 1
ATOM 1534 C CA . GLY A 1 198 ? -8.143 -17.886 8.090 1.00 36.19 198 GLY A CA 1
ATOM 1535 C C . GLY A 1 198 ? -7.834 -18.405 9.495 1.00 36.19 198 GLY A C 1
ATOM 1536 O O . GLY A 1 198 ? -8.360 -19.442 9.900 1.00 36.19 198 GLY A O 1
ATOM 1537 N N . ALA A 1 199 ? -7.008 -17.672 10.246 1.00 39.28 199 ALA A N 1
ATOM 1538 C CA . ALA A 1 199 ? -6.685 -17.993 11.631 1.00 39.28 199 ALA A CA 1
ATOM 1539 C C . ALA A 1 199 ? -7.975 -18.060 12.467 1.00 39.28 199 ALA A C 1
ATOM 1541 O O . ALA A 1 199 ? -8.634 -17.049 12.720 1.00 39.28 199 ALA A O 1
ATOM 1542 N N . GLN A 1 200 ? -8.379 -19.268 12.869 1.00 36.50 200 GLN A N 1
ATOM 1543 C CA . GLN A 1 200 ? -9.598 -19.447 13.658 1.00 36.50 200 GLN A CA 1
ATOM 1544 C C . GLN A 1 200 ? -9.387 -19.057 15.125 1.00 36.50 200 GLN A C 1
ATOM 1546 O O . GLN A 1 200 ? -10.338 -18.582 15.754 1.00 36.50 200 GLN A O 1
ATOM 1551 N N . HIS A 1 201 ? -8.148 -19.178 15.615 1.00 36.09 201 HIS A N 1
ATOM 1552 C CA . HIS A 1 201 ? -7.740 -18.890 16.985 1.00 36.09 201 HIS A CA 1
ATOM 1553 C C . HIS A 1 201 ? -6.333 -18.273 17.009 1.00 36.09 201 HIS A C 1
ATOM 1555 O O . HIS A 1 201 ? -5.404 -18.832 16.433 1.00 36.09 201 HIS A O 1
ATOM 1561 N N . LEU A 1 202 ? -6.180 -17.131 17.685 1.00 42.09 202 LEU A N 1
ATOM 1562 C CA . LEU A 1 202 ? -4.886 -16.547 18.040 1.00 42.09 202 LEU A CA 1
ATOM 1563 C C . LEU A 1 202 ? -4.788 -16.577 19.565 1.00 42.09 202 LEU A C 1
ATOM 1565 O O . LEU A 1 202 ? -5.544 -15.884 20.246 1.00 42.09 202 LEU A O 1
ATOM 1569 N N . TYR A 1 203 ? -3.896 -17.411 20.090 1.00 40.16 203 TYR A N 1
ATOM 1570 C CA . TYR A 1 203 ? -3.632 -17.502 21.521 1.00 40.16 203 TYR A CA 1
ATOM 1571 C C . TYR A 1 203 ? -2.437 -16.609 21.848 1.00 40.16 203 TYR A C 1
ATOM 1573 O O . TYR A 1 203 ? -1.307 -16.915 21.475 1.00 40.16 203 TYR A O 1
ATOM 1581 N N . LEU A 1 204 ? -2.703 -15.489 22.517 1.00 43.41 204 LEU A N 1
ATOM 1582 C CA . LEU A 1 204 ? -1.677 -14.616 23.078 1.00 43.41 204 LEU A CA 1
ATOM 1583 C C . LEU A 1 204 ? -1.562 -14.926 24.569 1.00 43.41 204 LEU A C 1
ATOM 1585 O O . LEU A 1 204 ? -2.572 -14.957 25.273 1.00 43.41 204 LEU A O 1
ATOM 1589 N N . SER A 1 205 ? -0.343 -15.188 25.039 1.00 37.62 205 SER A N 1
ATOM 1590 C CA . SER A 1 205 ? -0.090 -15.325 26.472 1.00 37.62 205 SER A CA 1
ATOM 1591 C C . SER A 1 205 ? -0.335 -13.985 27.167 1.00 37.62 205 SER A C 1
ATOM 1593 O O . SER A 1 205 ? 0.053 -12.943 26.646 1.00 37.62 205 SER A O 1
ATOM 1595 N N . ALA A 1 206 ? -0.945 -14.010 28.353 1.00 32.22 206 ALA A N 1
ATOM 1596 C CA . ALA A 1 206 ? -1.166 -12.820 29.176 1.00 32.22 206 ALA A CA 1
ATOM 1597 C C . ALA A 1 206 ? 0.110 -12.320 29.892 1.00 32.22 206 ALA A C 1
ATOM 1599 O O . ALA A 1 206 ? 0.043 -11.357 30.651 1.00 32.22 206 ALA A O 1
ATOM 1600 N N . CYS A 1 207 ? 1.262 -12.975 29.696 1.00 34.69 207 CYS A N 1
ATOM 1601 C CA . CYS A 1 207 ? 2.539 -12.554 30.270 1.00 34.69 207 CYS A CA 1
ATOM 1602 C C . CYS A 1 207 ? 3.393 -11.753 29.276 1.00 34.69 207 CYS A C 1
ATOM 1604 O O . CYS A 1 207 ? 3.311 -11.949 28.062 1.00 34.69 207 CYS A O 1
ATOM 1606 N N . ALA A 1 208 ? 4.252 -10.879 29.812 1.00 38.94 208 ALA A N 1
ATOM 1607 C CA . ALA A 1 208 ? 5.299 -10.226 29.036 1.00 38.94 208 ALA A CA 1
ATOM 1608 C C . ALA A 1 208 ? 6.197 -11.294 28.391 1.00 38.94 208 ALA A C 1
ATOM 1610 O O . ALA A 1 208 ? 6.772 -12.138 29.079 1.00 38.94 208 ALA A O 1
ATOM 1611 N N . LEU A 1 209 ? 6.286 -11.273 27.062 1.00 50.16 209 LEU A N 1
ATOM 1612 C CA . LEU A 1 209 ? 7.207 -12.122 26.318 1.00 50.16 209 LEU A CA 1
ATOM 1613 C C . LEU A 1 209 ? 8.583 -11.462 26.336 1.00 50.16 209 LEU A C 1
ATOM 1615 O O . LEU A 1 209 ? 8.785 -10.415 25.725 1.00 50.16 209 LEU A O 1
ATOM 1619 N N . ASP A 1 210 ? 9.512 -12.080 27.058 1.00 42.12 210 ASP A N 1
ATOM 1620 C CA . ASP A 1 210 ? 10.907 -11.660 27.097 1.00 42.12 210 ASP A CA 1
ATOM 1621 C C . ASP A 1 210 ? 11.572 -11.968 25.742 1.00 42.12 210 ASP A C 1
ATOM 1623 O O . ASP A 1 210 ? 11.929 -13.108 25.431 1.00 42.12 210 ASP A O 1
ATOM 1627 N N . ALA A 1 211 ? 11.654 -10.946 24.887 1.00 46.41 211 ALA A N 1
ATOM 1628 C CA . ALA A 1 211 ? 12.222 -11.038 23.544 1.00 46.41 211 ALA A CA 1
ATOM 1629 C C . ALA A 1 211 ? 13.759 -11.159 23.550 1.00 46.41 211 ALA A C 1
ATOM 1631 O O . ALA A 1 211 ? 14.354 -11.458 22.514 1.00 46.41 211 ALA A O 1
ATOM 1632 N N . ASP A 1 212 ? 14.409 -10.973 24.703 1.00 40.97 212 ASP A N 1
ATOM 1633 C CA . ASP A 1 212 ? 15.861 -10.791 24.794 1.00 40.97 212 ASP A CA 1
ATOM 1634 C C . ASP A 1 212 ? 16.654 -12.099 24.593 1.00 40.97 212 ASP A C 1
ATOM 1636 O O . ASP A 1 212 ? 17.842 -12.090 24.272 1.00 40.97 212 ASP A O 1
ATOM 1640 N N . ARG A 1 213 ? 15.995 -13.263 24.707 1.00 41.12 213 ARG A N 1
ATOM 1641 C CA . ARG A 1 213 ? 16.626 -14.589 24.514 1.00 41.12 213 ARG A CA 1
ATOM 1642 C C . ARG A 1 213 ? 16.182 -15.340 23.265 1.00 41.12 213 ARG A C 1
ATOM 1644 O O . ARG A 1 213 ? 16.746 -16.389 22.952 1.00 41.12 213 ARG A O 1
ATOM 1651 N N . LEU A 1 214 ? 15.199 -14.828 22.531 1.00 39.25 214 LEU A N 1
ATOM 1652 C CA . LEU A 1 214 ? 14.639 -15.490 21.358 1.00 39.25 214 LEU A CA 1
ATOM 1653 C C . LEU A 1 214 ? 14.606 -14.506 20.192 1.00 39.25 214 LEU A C 1
ATOM 1655 O O . LEU A 1 214 ? 13.713 -13.677 20.085 1.00 39.25 214 LEU A O 1
ATOM 1659 N N . ARG A 1 215 ? 15.554 -14.660 19.256 1.00 38.12 215 ARG A N 1
ATOM 1660 C CA . ARG A 1 215 ? 15.621 -13.874 18.005 1.00 38.12 215 ARG A CA 1
ATOM 1661 C C . ARG A 1 215 ? 14.369 -14.003 17.112 1.00 38.12 215 ARG A C 1
ATOM 1663 O O . ARG A 1 215 ? 14.283 -13.334 16.091 1.00 38.12 215 ARG A O 1
ATOM 1670 N N . HIS A 1 216 ? 13.439 -14.889 17.467 1.00 35.00 216 HIS A N 1
ATOM 1671 C CA . HIS A 1 216 ? 12.139 -15.114 16.841 1.00 35.00 216 HIS A CA 1
ATOM 1672 C C . HIS A 1 216 ? 11.185 -15.753 17.867 1.00 35.00 216 HIS A C 1
ATOM 1674 O O . HIS A 1 216 ? 11.573 -16.672 18.592 1.00 35.00 216 HIS A O 1
ATOM 1680 N N . LEU A 1 217 ? 9.929 -15.303 17.921 1.00 40.22 217 LEU A N 1
ATOM 1681 C CA . LEU A 1 217 ? 8.897 -15.897 18.774 1.00 40.22 217 LEU A CA 1
ATOM 1682 C C . LEU A 1 217 ? 8.373 -17.185 18.109 1.00 40.22 217 LEU A C 1
ATOM 1684 O O . LEU A 1 217 ? 7.676 -17.121 17.098 1.00 40.22 217 LEU A O 1
ATOM 1688 N N . ARG A 1 218 ? 8.704 -18.369 18.646 1.00 36.69 218 ARG A N 1
ATOM 1689 C CA . ARG A 1 218 ? 8.054 -19.630 18.238 1.00 36.69 218 ARG A CA 1
ATOM 1690 C C . ARG A 1 218 ? 6.747 -19.793 19.004 1.00 36.69 218 ARG A C 1
ATOM 1692 O O . ARG A 1 218 ? 6.760 -20.071 20.199 1.00 36.69 218 ARG A O 1
ATOM 1699 N N . LEU A 1 219 ? 5.625 -19.652 18.304 1.00 39.50 219 LEU A N 1
ATOM 1700 C CA . LEU A 1 219 ? 4.320 -20.063 18.814 1.00 39.50 219 LEU A CA 1
ATOM 1701 C C . LEU A 1 219 ? 4.260 -21.598 18.814 1.00 39.50 219 LEU A C 1
ATOM 1703 O O . LEU A 1 219 ? 4.192 -22.220 17.756 1.00 39.50 219 LEU A O 1
ATOM 1707 N N . TYR A 1 220 ? 4.318 -22.216 19.995 1.00 31.34 220 TYR A N 1
ATOM 1708 C CA . TYR A 1 220 ? 4.094 -23.654 20.151 1.00 31.34 220 TYR A CA 1
ATOM 1709 C C . TYR A 1 220 ? 2.588 -23.931 20.240 1.00 31.34 220 TYR A C 1
ATOM 1711 O O . TYR A 1 220 ? 1.916 -23.461 21.156 1.00 31.34 220 TYR A O 1
ATOM 1719 N N . LEU A 1 221 ? 2.060 -24.698 19.284 1.00 38.44 221 LEU A N 1
ATOM 1720 C CA . LEU A 1 221 ? 0.674 -25.172 19.254 1.00 38.44 221 LEU A CA 1
ATOM 1721 C C . LEU A 1 221 ? 0.620 -26.616 19.770 1.00 38.44 221 LEU A C 1
ATOM 1723 O O . LEU A 1 221 ? 1.331 -27.481 19.260 1.00 38.44 221 LEU A O 1
ATOM 1727 N N . CYS A 1 222 ? -0.228 -26.896 20.763 1.00 31.81 222 CYS A N 1
ATOM 1728 C CA . CYS A 1 222 ? -0.502 -28.273 21.174 1.00 31.81 222 CYS A CA 1
ATOM 1729 C C . CYS A 1 222 ? -1.417 -28.977 20.158 1.00 31.81 222 CYS A C 1
ATOM 1731 O O . CYS A 1 222 ? -2.517 -28.508 19.884 1.00 31.81 222 CYS A O 1
ATOM 1733 N N . ALA A 1 223 ? -0.902 -30.101 19.646 1.00 38.94 223 ALA A N 1
ATOM 1734 C CA . ALA A 1 223 ? -1.546 -31.256 19.015 1.00 38.94 223 ALA A CA 1
ATOM 1735 C C . ALA A 1 223 ? -2.813 -31.001 18.177 1.00 38.94 223 ALA A C 1
ATOM 1737 O O . ALA A 1 223 ? -3.921 -31.054 18.691 1.00 38.94 223 ALA A O 1
ATOM 1738 N N . TYR A 1 224 ? -2.599 -30.757 16.882 1.00 29.94 224 TYR A N 1
ATOM 1739 C CA . TYR A 1 224 ? -3.285 -31.300 15.690 1.00 29.94 224 TYR A CA 1
ATOM 1740 C C . TYR A 1 224 ? -3.121 -30.263 14.570 1.00 29.94 224 TYR A C 1
ATOM 1742 O O . TYR A 1 224 ? -4.034 -29.515 14.232 1.00 29.94 224 TYR A O 1
ATOM 1750 N N . ALA A 1 225 ? -1.891 -30.176 14.059 1.00 28.25 225 ALA A N 1
ATOM 1751 C CA . ALA A 1 225 ? -1.480 -29.264 13.000 1.00 28.25 225 ALA A CA 1
ATOM 1752 C C . ALA A 1 225 ? -1.024 -30.068 11.774 1.00 28.25 225 ALA A C 1
ATOM 1754 O O . ALA A 1 225 ? -0.088 -30.859 11.875 1.00 28.25 225 ALA A O 1
ATOM 1755 N N . GLU A 1 226 ? -1.656 -29.823 10.626 1.00 28.91 226 GLU A N 1
ATOM 1756 C CA . GLU A 1 226 ? -1.013 -29.916 9.310 1.00 28.91 226 GLU A CA 1
ATOM 1757 C C . GLU A 1 226 ? -0.591 -28.495 8.896 1.00 28.91 226 GLU A C 1
ATOM 1759 O O . GLU A 1 226 ? -1.296 -27.521 9.165 1.00 28.91 226 GLU A O 1
ATOM 1764 N N . VAL A 1 227 ? 0.607 -28.376 8.321 1.00 29.20 227 VAL A N 1
ATOM 1765 C CA . VAL A 1 227 ? 1.406 -27.141 8.211 1.00 29.20 227 VAL A CA 1
ATOM 1766 C C . VAL A 1 227 ? 1.380 -26.566 6.791 1.00 29.20 227 VAL A C 1
ATOM 1768 O O . VAL A 1 227 ? 1.565 -27.317 5.841 1.00 29.20 227 VAL A O 1
ATOM 1771 N N . GLN A 1 228 ? 1.252 -25.238 6.660 1.00 26.95 228 GLN A N 1
ATOM 1772 C CA . GLN A 1 228 ? 2.229 -24.301 6.050 1.00 26.95 228 GLN A CA 1
ATOM 1773 C C . GLN A 1 228 ? 1.596 -22.902 5.914 1.00 26.95 228 GLN A C 1
ATOM 1775 O O . GLN A 1 228 ? 0.431 -22.812 5.548 1.00 26.95 228 GLN A O 1
ATOM 1780 N N . PHE A 1 229 ? 2.328 -21.827 6.248 1.00 30.84 229 PHE A N 1
ATOM 1781 C CA . PHE A 1 229 ? 2.745 -20.783 5.288 1.00 30.84 229 PHE A CA 1
ATOM 1782 C C . PHE A 1 229 ? 3.523 -19.615 5.922 1.00 30.84 229 PHE A C 1
ATOM 1784 O O . PHE A 1 229 ? 3.352 -19.287 7.097 1.00 30.84 229 PHE A O 1
ATOM 1791 N N . ASP A 1 230 ? 4.396 -19.045 5.082 1.00 27.38 230 ASP A N 1
ATOM 1792 C CA . ASP A 1 230 ? 5.320 -17.930 5.294 1.00 27.38 230 ASP A CA 1
ATOM 1793 C C . ASP A 1 230 ? 4.605 -16.594 5.541 1.00 27.38 230 ASP A C 1
ATOM 1795 O O . ASP A 1 230 ? 3.708 -16.193 4.799 1.00 27.38 230 ASP A O 1
ATOM 1799 N N . LEU A 1 231 ? 5.059 -15.867 6.564 1.00 31.75 231 LEU A N 1
ATOM 1800 C CA . LEU A 1 231 ? 4.697 -14.477 6.820 1.00 31.75 231 LEU A CA 1
ATOM 1801 C C . LEU A 1 231 ? 5.841 -13.582 6.314 1.00 31.75 231 LEU A C 1
ATOM 1803 O O . LEU A 1 231 ? 6.887 -13.512 6.959 1.00 31.75 231 LEU A O 1
ATOM 1807 N N . ASP A 1 232 ? 5.652 -12.893 5.183 1.00 28.61 232 ASP A N 1
ATOM 1808 C CA . ASP A 1 232 ? 6.593 -11.868 4.699 1.00 28.61 232 ASP A CA 1
ATOM 1809 C C . ASP A 1 232 ? 6.429 -10.581 5.528 1.00 28.61 232 ASP A C 1
ATOM 1811 O O . ASP A 1 232 ? 5.712 -9.644 5.166 1.00 28.61 232 ASP A O 1
ATOM 1815 N N . LEU A 1 233 ? 7.056 -10.564 6.707 1.00 31.95 233 LEU A N 1
ATOM 1816 C CA . LEU A 1 233 ? 7.306 -9.345 7.470 1.00 31.95 233 LEU A CA 1
ATOM 1817 C C . LEU A 1 233 ? 8.504 -8.634 6.836 1.00 31.95 233 LEU A C 1
ATOM 1819 O O . LEU A 1 233 ? 9.654 -8.948 7.147 1.00 31.95 233 LEU A O 1
ATOM 1823 N N . ARG A 1 234 ? 8.248 -7.635 5.986 1.00 27.16 234 ARG A N 1
ATOM 1824 C CA . ARG A 1 234 ? 9.290 -6.686 5.568 1.00 27.16 234 ARG A CA 1
ATOM 1825 C C . ARG A 1 234 ? 9.698 -5.813 6.753 1.00 27.16 234 ARG A C 1
ATOM 1827 O O . ARG A 1 234 ? 9.222 -4.693 6.914 1.00 27.16 234 ARG A O 1
ATOM 1834 N N . LEU A 1 235 ? 10.588 -6.343 7.583 1.00 28.20 235 LEU A N 1
ATOM 1835 C CA . LEU A 1 235 ? 11.350 -5.575 8.557 1.00 28.20 235 LEU A CA 1
ATOM 1836 C C . LEU A 1 235 ? 12.445 -4.811 7.796 1.00 28.20 235 LEU A C 1
ATOM 1838 O O . LEU A 1 235 ? 13.297 -5.448 7.174 1.00 28.20 235 LEU A O 1
ATOM 1842 N N . PRO A 1 236 ? 12.475 -3.468 7.810 1.00 28.31 236 PRO A N 1
ATOM 1843 C CA . PRO A 1 236 ? 13.645 -2.747 7.335 1.00 28.31 236 PRO A CA 1
ATOM 1844 C C . PRO A 1 236 ? 14.817 -3.053 8.277 1.00 28.31 236 PRO A C 1
ATOM 1846 O O . PRO A 1 236 ? 14.798 -2.704 9.457 1.00 28.31 236 PRO A O 1
ATOM 1849 N N . HIS A 1 237 ? 15.843 -3.732 7.765 1.00 27.92 237 HIS A N 1
ATOM 1850 C CA . HIS A 1 237 ? 17.108 -3.871 8.474 1.00 27.92 237 HIS A CA 1
ATOM 1851 C C . HIS A 1 237 ? 17.815 -2.512 8.511 1.00 27.92 237 HIS A C 1
ATOM 1853 O O . HIS A 1 237 ? 18.218 -1.986 7.476 1.00 27.92 237 HIS A O 1
ATOM 1859 N N . ALA A 1 238 ? 18.016 -1.959 9.709 1.00 31.58 238 ALA A N 1
ATOM 1860 C CA . ALA A 1 238 ? 19.034 -0.941 9.923 1.00 31.58 238 ALA A CA 1
ATOM 1861 C C . ALA A 1 238 ? 20.406 -1.633 9.863 1.00 31.58 238 ALA A C 1
ATOM 1863 O O . ALA A 1 238 ? 20.842 -2.262 10.828 1.00 31.58 238 ALA A O 1
ATOM 1864 N N . GLY A 1 239 ? 21.058 -1.582 8.701 1.00 30.12 239 GLY A N 1
ATOM 1865 C CA . GLY A 1 239 ? 22.448 -2.001 8.552 1.00 30.12 239 GLY A CA 1
ATOM 1866 C C . GLY A 1 239 ? 23.346 -1.118 9.416 1.00 30.12 239 GLY A C 1
ATOM 1867 O O . GLY A 1 239 ? 23.460 0.083 9.181 1.00 30.12 239 GLY A O 1
ATOM 1868 N N . GLY A 1 240 ? 23.948 -1.712 10.445 1.00 29.97 240 GLY A N 1
ATOM 1869 C CA . GLY A 1 240 ? 24.908 -1.044 11.313 1.00 29.97 240 GLY A CA 1
ATOM 1870 C C . GLY A 1 240 ? 26.178 -0.676 10.551 1.00 29.97 240 GLY A C 1
ATOM 1871 O O . GLY A 1 240 ? 26.884 -1.551 10.054 1.00 29.97 240 GLY A O 1
ATOM 1872 N N . TRP A 1 241 ? 26.486 0.616 10.510 1.00 27.11 241 TRP A N 1
ATOM 1873 C CA . TRP A 1 241 ? 27.812 1.114 10.169 1.00 27.11 241 TRP A CA 1
ATOM 1874 C C . TRP A 1 241 ? 28.773 0.775 11.313 1.00 27.11 241 TRP A C 1
ATOM 1876 O O . TRP A 1 241 ? 28.618 1.271 12.430 1.00 27.11 241 TRP A O 1
ATOM 1886 N N . ARG A 1 242 ? 29.763 -0.085 11.051 1.00 30.52 242 ARG A N 1
ATOM 1887 C CA . ARG A 1 242 ? 30.957 -0.182 11.897 1.00 30.52 242 ARG A CA 1
ATOM 1888 C C . ARG A 1 242 ? 31.964 0.838 11.389 1.00 30.52 242 ARG A C 1
ATOM 1890 O O . ARG A 1 242 ? 32.380 0.763 10.239 1.00 30.52 242 ARG A O 1
ATOM 1897 N N . VAL A 1 243 ? 32.326 1.771 12.260 1.00 38.12 243 VAL A N 1
ATOM 1898 C CA . VAL A 1 243 ? 33.477 2.654 12.079 1.00 38.12 243 VAL A CA 1
ATOM 1899 C C . VAL A 1 243 ? 34.727 1.822 12.367 1.00 38.12 243 VAL A C 1
ATOM 1901 O O . VAL A 1 243 ? 34.825 1.218 13.438 1.00 38.12 243 VAL A O 1
ATOM 1904 N N . GLY A 1 244 ? 35.628 1.758 11.395 1.00 40.34 244 GLY A N 1
ATOM 1905 C CA . GLY A 1 244 ? 36.992 1.252 11.501 1.00 40.34 244 GLY A CA 1
ATOM 1906 C C . GLY A 1 244 ? 37.900 2.194 10.736 1.00 40.34 244 GLY A C 1
ATOM 1907 O O . GLY A 1 244 ? 37.451 2.655 9.663 1.00 40.34 244 GLY A O 1
#

Sequence (244 aa):
MTRIPDFSTRRLDIAKAAPAGRLPAFGEPWLTAEEIPVKPIYGPDDRDGLDFVDSYPGLAPFVRGPYPTMYVNQPWTIRQYAGFSTAEDSNAFYRRNLAAGQKGLSVAFDLATHRGYDSDHPRVAGDVGMAGVAIDSIYDMRTLFSGIPLDQMSVSMTMNGAVLPILALFYRGRRRTGRAAGSARGHDPERHSQRIHGAQHLYLSACALDADRLRHLRLYLCAYAEVQFDLDLRLPHAGGWRVG

pLDDT: mean 70.38, std 25.49, range [25.44, 97.56]

Organism: Methylocella tundrae (NCBI:txid227605)

InterPro domains:
  IPR006099 Methylmalonyl-CoA mutase, alpha/beta chain, catalytic [PF01642] (32-180)
  IPR016176 Cobalamin (vitamin B12)-dependent enzyme, catalytic [SSF51703] (29-185)